Protein AF-A0A2V9YZ78-F1 (afdb_monomer)

Nearest PDB structures (foldseek):
  4m0h-assembly2_B  TM=8.246E-01  e=6.377E-05  Parabacteroides distasonis ATCC 8503
  4m0n-assembly1_A  TM=8.222E-01  e=1.238E-04  Parabacteroides distasonis ATCC 8503
  8t85-assembly1_A  TM=5.461E-01  e=6.673E+00  Escherichia coli
  1w7c-assembly1_A  TM=2.243E-01  e=1.674E+00  Komagataella pastoris
  1n9e-assembly2_C  TM=2.478E-01  e=4.056E+00  Komagataella pastoris

Secondary structure (DSSP, 8-state):
-B--SEEEEEEE----TT--EEEEETTEEEEE-SSEEEEEEE-TTSSEEEEEEEESEEEEESSSS-EEEETTEEEEEESGGG-EEEEEEPPPP-HHHHHHHHHHHHHHT-SGGGTS-TTSTTGGGHHHHEEEEEETTTEEEEEE---TT--TTSSEEEEEETTTEEEEEESSTT-HHHHHH------

Sequence (187 aa):
MELDQGTLNLRVRHLYDGEIYEIDTPNLAFTIMKSGEYRFDVDPDGDTTRVTVWQGEGEATGQERAVRVRKNEQAVFSGGDSLNHEIAQAPEYDGFDDWCRVRDQRQEHSQSVRYVSPDVIGAEDLDDYGTWRVLPAYGAVWVPAVAPGWAPYRFGHWVWVDPWGWTWVDDAPWGFAPCHYGRWVYY

Foldseek 3Di:
DEDAAAKDKDFFPDDDPPDWDWYDAQAWIKTFPFGAIWMWHAHPVSFKIKIATQAGKIWTAAPDDIDIDHHQKIWITGDGRPRDIDIDGGDDDDPVRVVVVVVVVLLVPAPQCVPDPSPQPLSSVLRVFWDWDQDPVPGTDTDGPDDPPDDQLPAFDWDQDPPVGTDTDHPDSSNRRCVPPHDDDDD

Mean predicted aligned error: 5.6 Å

Solvent-accessible surface area (backbone atoms only — not comparable to full-atom values): 10760 Å² total; per-residue (Å²): 84,83,45,71,58,45,79,46,83,45,75,38,86,74,69,58,94,91,61,78,52,47,42,35,40,64,23,35,39,35,38,52,73,46,42,28,34,38,35,41,39,25,40,92,85,34,57,36,35,36,43,33,22,71,33,39,35,31,37,36,37,51,80,46,84,68,46,77,47,42,56,46,24,24,37,42,28,30,73,32,38,60,57,44,67,50,79,47,73,40,77,81,82,51,75,67,52,51,54,51,49,56,54,51,49,48,55,77,64,32,68,39,53,80,81,42,64,83,83,47,64,52,39,45,39,44,60,83,46,35,46,80,44,77,41,98,93,70,41,78,43,80,45,74,72,68,64,91,89,69,61,87,98,67,59,60,49,78,43,79,42,89,94,78,39,83,40,79,44,47,70,50,92,43,36,54,27,55,72,75,76,50,83,89,83,88,133

pLDDT: mean 94.18, std 3.97, range [81.81, 98.81]

Radius of gyration: 21.35 Å; Cα contacts (8 Å, |Δi|>4): 356; chains: 1; bounding box: 46×33×57 Å

Structure (mmCIF, N/CA/C/O backbone):
data_AF-A0A2V9YZ78-F1
#
_entry.id   AF-A0A2V9YZ78-F1
#
loop_
_atom_site.group_PDB
_atom_site.id
_atom_site.type_symbol
_atom_site.label_atom_id
_atom_site.label_alt_id
_atom_site.label_comp_id
_atom_site.label_asym_id
_atom_site.label_entity_id
_atom_site.label_seq_id
_atom_site.pdbx_PDB_ins_code
_atom_site.Cartn_x
_atom_site.Cartn_y
_atom_site.Cartn_z
_atom_site.occupancy
_atom_site.B_iso_or_equiv
_atom_site.auth_seq_id
_atom_site.auth_comp_id
_atom_site.auth_asym_id
_atom_site.auth_atom_id
_atom_site.pdbx_PDB_model_num
ATOM 1 N N . MET A 1 1 ? -10.791 5.172 5.320 1.00 92.38 1 MET A N 1
ATOM 2 C CA . MET A 1 1 ? -10.637 3.953 4.480 1.00 92.38 1 MET A CA 1
ATOM 3 C C . MET A 1 1 ? -11.396 2.882 5.200 1.00 92.38 1 MET A C 1
ATOM 5 O O . MET A 1 1 ? -11.134 2.703 6.374 1.00 92.38 1 MET A O 1
ATOM 9 N N . GLU A 1 2 ? -12.289 2.179 4.527 1.00 96.50 2 GLU A N 1
ATOM 10 C CA . GLU A 1 2 ? -13.214 1.267 5.194 1.00 96.50 2 GLU A CA 1
ATOM 11 C C . GLU A 1 2 ? -12.701 -0.179 5.166 1.00 96.50 2 GLU A C 1
ATOM 13 O O . GLU A 1 2 ? -12.233 -0.661 4.130 1.00 96.50 2 GLU A O 1
ATOM 18 N N . LEU A 1 3 ? -12.752 -0.843 6.321 1.00 97.25 3 LEU A N 1
ATOM 19 C CA . LEU A 1 3 ? -12.461 -2.259 6.513 1.00 97.25 3 LEU A CA 1
ATOM 20 C C . LEU A 1 3 ? -13.624 -2.902 7.273 1.00 97.25 3 LEU A C 1
ATOM 22 O O . LEU A 1 3 ? -13.667 -2.878 8.501 1.00 97.25 3 LEU A O 1
ATOM 26 N N . ASP A 1 4 ? -14.536 -3.517 6.527 1.00 96.31 4 ASP A N 1
ATOM 27 C CA . ASP A 1 4 ? -15.714 -4.182 7.097 1.00 96.31 4 ASP A CA 1
ATOM 28 C C . ASP A 1 4 ? -15.391 -5.547 7.713 1.00 96.31 4 ASP A C 1
ATOM 30 O O . ASP A 1 4 ? -16.066 -5.991 8.636 1.00 96.31 4 ASP A O 1
ATOM 34 N N . GLN A 1 5 ? -14.376 -6.236 7.180 1.00 97.31 5 GLN A N 1
ATOM 35 C CA . GLN A 1 5 ? -13.998 -7.588 7.584 1.00 97.31 5 GLN A CA 1
ATOM 36 C C . GLN A 1 5 ? -12.557 -7.909 7.165 1.00 97.31 5 GLN A C 1
ATOM 38 O O . GLN A 1 5 ? -12.117 -7.545 6.073 1.00 97.31 5 GLN A O 1
ATOM 43 N N . GLY A 1 6 ? -11.856 -8.704 7.977 1.00 97.56 6 GLY A N 1
ATOM 44 C CA . GLY A 1 6 ? -10.575 -9.311 7.620 1.00 97.56 6 GLY A CA 1
ATOM 45 C C . GLY 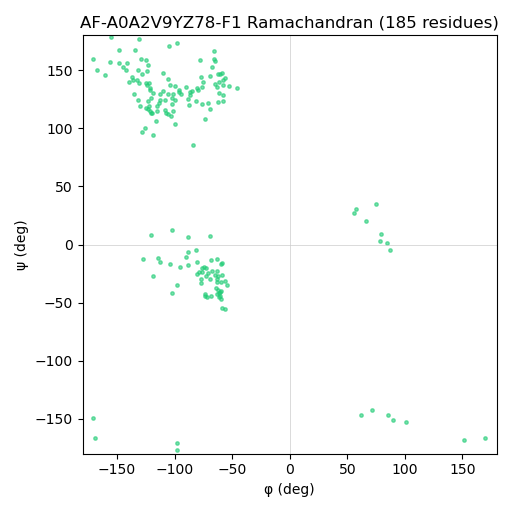A 1 6 ? -9.384 -8.573 8.216 1.00 97.56 6 GLY A C 1
ATOM 46 O O . GLY A 1 6 ? -9.492 -7.969 9.278 1.00 97.56 6 GLY A O 1
ATOM 47 N N . THR A 1 7 ? -8.235 -8.653 7.547 1.00 98.19 7 THR A N 1
ATOM 48 C CA . THR A 1 7 ? -6.967 -8.127 8.064 1.00 98.19 7 THR A CA 1
ATOM 49 C C . THR A 1 7 ? -6.377 -7.090 7.120 1.00 98.19 7 THR A C 1
ATOM 51 O O . THR A 1 7 ? -6.256 -7.318 5.916 1.00 98.19 7 THR A O 1
ATOM 54 N N . LEU A 1 8 ? -5.931 -5.980 7.696 1.00 97.88 8 LEU A N 1
ATOM 55 C CA . LEU A 1 8 ? -5.165 -4.930 7.042 1.00 97.88 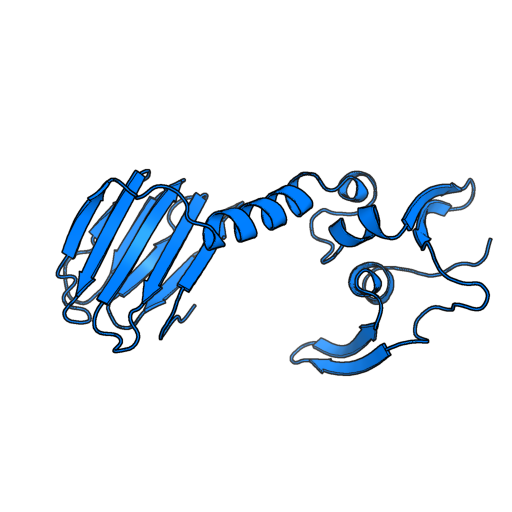8 LEU A CA 1
ATOM 56 C C . LEU A 1 8 ? -3.845 -4.738 7.787 1.00 97.88 8 LEU A C 1
ATOM 58 O O . LEU A 1 8 ? -3.846 -4.415 8.973 1.00 97.88 8 LEU A O 1
ATOM 62 N N . ASN A 1 9 ? -2.729 -4.860 7.072 1.00 97.75 9 ASN A N 1
ATOM 63 C CA . ASN A 1 9 ? -1.429 -4.374 7.526 1.00 97.75 9 ASN A CA 1
ATOM 64 C C . ASN A 1 9 ? -1.156 -3.026 6.837 1.00 97.75 9 ASN A C 1
ATOM 66 O O . ASN A 1 9 ? -1.241 -2.922 5.612 1.00 97.75 9 ASN A O 1
ATOM 70 N N . LEU A 1 10 ? -0.897 -1.987 7.630 1.00 96.38 10 LEU A N 1
ATOM 71 C CA . LEU A 1 10 ? -0.726 -0.616 7.169 1.00 96.38 10 LEU A CA 1
ATOM 72 C C . LEU A 1 10 ? 0.635 -0.068 7.607 1.00 96.38 10 LEU A C 1
ATOM 74 O O . LEU A 1 10 ? 0.896 0.157 8.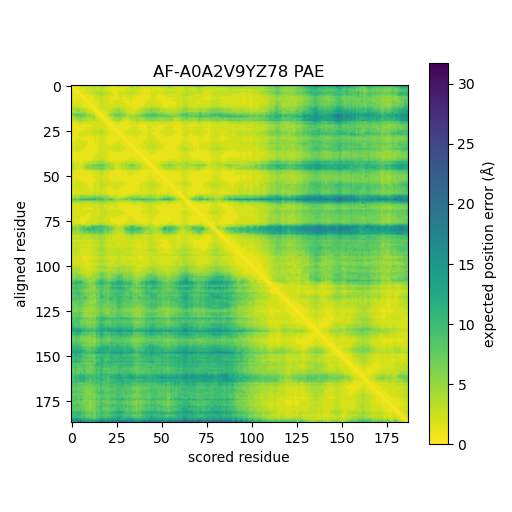792 1.00 96.38 10 LEU A O 1
ATOM 78 N N . ARG A 1 11 ? 1.466 0.246 6.613 1.00 95.00 11 ARG A N 1
ATOM 79 C CA . ARG A 1 11 ? 2.745 0.939 6.768 1.00 95.00 11 ARG A CA 1
ATOM 80 C C . ARG A 1 11 ? 2.598 2.398 6.337 1.00 95.00 11 ARG A C 1
ATOM 82 O O . ARG A 1 11 ? 2.487 2.696 5.151 1.00 95.00 11 ARG A O 1
ATOM 89 N N . VAL A 1 12 ? 2.661 3.326 7.289 1.00 94.12 12 VAL A N 1
ATOM 90 C CA . VAL A 1 12 ? 2.664 4.772 7.012 1.00 94.12 12 VAL A CA 1
ATOM 91 C C . VAL A 1 12 ? 4.100 5.277 7.086 1.00 94.12 12 VAL A C 1
ATOM 93 O O . VAL A 1 12 ? 4.645 5.431 8.176 1.00 94.12 12 VAL A O 1
ATOM 96 N N . ARG A 1 13 ? 4.733 5.523 5.932 1.00 89.62 13 ARG A N 1
ATOM 97 C CA . ARG A 1 13 ? 6.135 5.992 5.859 1.00 89.62 13 ARG A CA 1
ATOM 98 C C . ARG A 1 13 ? 6.280 7.457 6.262 1.00 89.62 13 ARG A C 1
ATOM 100 O O . ARG A 1 13 ? 7.174 7.812 7.029 1.00 89.62 13 ARG A O 1
ATOM 107 N N . HIS A 1 14 ? 5.374 8.288 5.763 1.00 88.75 14 HIS A N 1
ATOM 108 C CA . HIS A 1 14 ? 5.322 9.718 6.023 1.00 88.75 14 HIS A CA 1
ATOM 109 C C . HIS A 1 14 ? 3.880 10.121 6.305 1.00 88.75 14 HIS A C 1
ATOM 111 O O . HIS A 1 14 ? 2.957 9.590 5.696 1.00 88.75 14 HIS A O 1
ATOM 117 N N . LEU A 1 15 ? 3.721 11.034 7.255 1.00 91.19 15 LEU A N 1
ATOM 118 C CA . LEU A 1 15 ? 2.465 11.691 7.577 1.00 91.19 15 LEU A CA 1
ATOM 119 C C . LEU A 1 15 ? 2.762 13.187 7.507 1.00 91.19 15 LEU A C 1
ATOM 121 O O . LEU A 1 15 ? 3.440 13.707 8.397 1.00 91.19 15 LEU A O 1
ATOM 125 N N . TYR A 1 16 ? 2.390 13.836 6.406 1.00 89.69 16 TYR A N 1
ATOM 126 C CA . TYR A 1 16 ? 2.670 15.259 6.215 1.00 89.69 16 TYR A CA 1
ATOM 127 C C . TYR A 1 16 ? 1.684 16.128 7.005 1.00 89.69 16 TYR A C 1
ATOM 129 O O . TYR A 1 16 ? 0.592 15.696 7.372 1.00 89.69 16 TYR A O 1
ATOM 137 N N . ASP A 1 17 ? 2.066 17.378 7.274 1.00 87.06 17 ASP A N 1
ATOM 138 C CA . ASP A 1 17 ? 1.210 18.314 8.004 1.00 87.06 17 ASP A CA 1
ATOM 139 C C . ASP A 1 17 ? -0.131 18.510 7.279 1.00 87.06 17 ASP A C 1
ATOM 141 O O . ASP A 1 17 ? -0.178 18.921 6.119 1.00 87.06 17 ASP A O 1
ATOM 145 N N . GLY A 1 18 ? -1.229 18.242 7.990 1.00 87.69 18 GLY A N 1
ATOM 146 C CA . GLY A 1 18 ? -2.590 18.336 7.458 1.00 87.69 18 GLY A CA 1
ATOM 147 C C . GLY A 1 18 ? -3.097 17.072 6.758 1.00 87.69 18 GLY A C 1
ATOM 148 O O . GLY A 1 18 ? -4.274 17.035 6.405 1.00 87.69 18 GLY A O 1
ATOM 149 N N . GLU A 1 19 ? -2.267 16.037 6.589 1.00 89.31 19 GLU A N 1
ATOM 150 C CA . GLU A 1 19 ? -2.740 14.723 6.156 1.00 89.31 19 GLU A CA 1
ATOM 151 C C . GLU A 1 19 ? -3.417 13.983 7.306 1.00 89.31 19 GLU A C 1
ATOM 153 O O . GLU A 1 19 ? -2.920 13.939 8.432 1.00 89.31 19 GLU A O 1
ATOM 158 N N . ILE A 1 20 ? -4.556 13.373 6.998 1.00 90.00 20 ILE A N 1
ATOM 159 C CA . ILE A 1 20 ? -5.310 12.534 7.920 1.00 90.00 20 ILE A CA 1
ATOM 160 C C . ILE A 1 20 ? -5.493 11.192 7.226 1.00 90.00 20 ILE A C 1
ATOM 162 O O . ILE A 1 20 ? -6.131 11.116 6.176 1.00 90.00 20 ILE A O 1
ATOM 166 N N . TYR A 1 21 ? -4.931 10.142 7.818 1.00 94.94 21 TYR A N 1
ATOM 167 C CA . TYR A 1 21 ? -5.270 8.773 7.453 1.00 94.94 21 TYR A CA 1
ATOM 168 C C . TYR A 1 21 ? -6.206 8.225 8.515 1.00 94.94 21 TYR A C 1
ATOM 170 O O . TYR A 1 21 ? -5.858 8.179 9.696 1.00 94.94 21 TYR A O 1
ATOM 178 N N . GLU A 1 22 ? -7.386 7.822 8.073 1.00 97.12 22 GLU A N 1
ATOM 179 C CA . GLU A 1 22 ? -8.418 7.237 8.914 1.00 97.12 22 GLU A CA 1
ATOM 180 C C . GLU A 1 22 ? -8.783 5.849 8.399 1.00 97.12 22 GLU A C 1
ATOM 182 O O . GLU A 1 22 ? -8.847 5.621 7.182 1.00 97.12 22 GLU A O 1
ATOM 187 N N . ILE A 1 23 ? -8.972 4.921 9.332 1.00 98.12 23 ILE A N 1
ATOM 188 C CA . ILE A 1 23 ? -9.397 3.553 9.072 1.00 98.12 23 ILE A CA 1
ATOM 189 C C . ILE A 1 23 ? -10.714 3.344 9.801 1.00 98.12 23 ILE A C 1
ATOM 191 O O . ILE A 1 23 ? -10.756 3.341 11.030 1.00 98.12 23 ILE A O 1
ATOM 195 N N . ASP A 1 24 ? -11.766 3.168 9.024 1.00 97.56 24 ASP A N 1
ATOM 196 C CA . ASP A 1 24 ? -13.132 2.983 9.472 1.00 97.56 24 ASP A CA 1
ATOM 197 C C . ASP A 1 24 ? -13.410 1.490 9.552 1.00 97.56 24 ASP A C 1
ATOM 199 O O . ASP A 1 24 ? -13.128 0.738 8.617 1.00 97.56 24 ASP A O 1
ATOM 203 N N . THR A 1 25 ? -13.928 1.057 10.691 1.00 97.62 25 THR A N 1
ATOM 204 C CA . THR A 1 25 ? -14.344 -0.323 10.939 1.00 97.62 25 THR A CA 1
ATOM 205 C C . THR A 1 25 ? -15.717 -0.304 11.606 1.00 97.62 25 THR A C 1
ATOM 207 O O . THR A 1 25 ? -16.110 0.739 12.135 1.00 97.62 25 THR A O 1
ATOM 210 N N . PRO A 1 26 ? -16.420 -1.443 11.704 1.00 96.38 26 PRO A N 1
ATOM 211 C CA . PRO A 1 26 ? -17.727 -1.493 12.363 1.00 96.38 26 PRO A CA 1
ATOM 212 C C . PRO A 1 26 ? -17.751 -1.061 13.844 1.00 96.38 26 PRO A C 1
ATOM 214 O O . PRO A 1 26 ? -18.828 -0.827 14.384 1.00 96.38 26 PRO A O 1
ATOM 217 N N . ASN A 1 27 ? -16.593 -0.984 14.519 1.00 96.75 27 ASN A N 1
ATOM 218 C CA . ASN A 1 27 ? -16.511 -0.679 15.955 1.00 96.75 27 ASN A CA 1
ATOM 219 C C . ASN A 1 27 ? -15.863 0.677 16.284 1.00 96.75 27 ASN A C 1
ATOM 221 O O . ASN A 1 27 ? -15.918 1.115 17.434 1.00 96.75 27 ASN A O 1
ATOM 225 N N . LEU A 1 28 ? -15.175 1.306 15.325 1.00 97.50 28 LEU A N 1
ATOM 226 C CA . LEU A 1 28 ? -14.441 2.560 15.525 1.00 97.50 28 LEU A CA 1
ATOM 227 C C . LEU A 1 28 ? -13.952 3.149 14.202 1.00 97.50 28 LEU A C 1
ATOM 229 O O . LEU A 1 28 ? -13.702 2.411 13.245 1.00 97.50 28 LEU A O 1
ATOM 233 N N . ALA A 1 29 ? -13.665 4.449 14.230 1.00 97.62 29 ALA A N 1
ATOM 234 C CA . ALA A 1 29 ? -12.778 5.115 13.280 1.00 97.62 29 ALA A CA 1
ATOM 235 C C . ALA A 1 29 ? -11.408 5.360 13.933 1.00 97.62 29 ALA A C 1
ATOM 237 O O . ALA A 1 29 ? -11.322 5.930 15.024 1.00 97.62 29 ALA A O 1
ATOM 238 N N . PHE A 1 30 ? -10.323 4.915 13.297 1.00 98.31 30 PHE A N 1
ATOM 239 C CA . PHE A 1 30 ? -8.960 5.061 13.809 1.00 98.31 30 PHE A CA 1
ATOM 240 C C . PHE A 1 30 ? -8.181 6.100 13.016 1.00 98.31 30 PHE A C 1
ATOM 242 O O . PHE A 1 30 ? -7.824 5.867 11.862 1.00 98.31 30 PHE A O 1
ATOM 249 N N . THR A 1 31 ? -7.846 7.218 13.652 1.00 97.94 31 THR A N 1
ATOM 250 C CA . THR A 1 31 ? -6.991 8.246 13.060 1.00 97.94 31 THR A CA 1
ATOM 251 C C . THR A 1 31 ? -5.516 7.955 13.349 1.00 97.94 31 THR A C 1
ATOM 253 O O . THR A 1 31 ? -5.094 7.830 14.504 1.00 97.94 31 THR A O 1
ATOM 256 N N . ILE A 1 32 ? -4.701 7.890 12.297 1.00 98.06 32 ILE A N 1
ATOM 257 C CA . ILE A 1 32 ? -3.245 7.756 12.394 1.00 98.06 32 ILE A CA 1
ATOM 258 C C . ILE A 1 32 ? -2.624 9.100 12.785 1.00 98.06 32 ILE A C 1
ATOM 260 O O . ILE A 1 32 ? -2.738 10.082 12.057 1.00 98.06 32 ILE A O 1
ATOM 264 N N . MET A 1 33 ? -1.913 9.135 13.916 1.00 96.81 33 MET A N 1
ATOM 265 C CA . MET A 1 33 ? -1.327 10.370 14.461 1.00 96.81 33 MET A CA 1
ATOM 266 C C . MET A 1 33 ? 0.185 10.483 14.235 1.00 96.81 33 MET A C 1
ATOM 268 O O . MET A 1 33 ? 0.760 11.559 14.402 1.00 96.81 33 MET A O 1
ATOM 272 N N . LYS A 1 34 ? 0.859 9.376 13.904 1.00 96.75 34 LYS A N 1
ATOM 273 C CA . LYS A 1 34 ? 2.298 9.325 13.600 1.00 96.75 34 LYS A CA 1
ATOM 274 C C . LYS A 1 34 ? 2.553 8.354 12.453 1.00 96.75 34 LYS A C 1
ATOM 276 O O . LYS A 1 34 ? 1.781 7.432 12.251 1.00 96.75 34 LYS A O 1
ATOM 281 N N . SER A 1 35 ? 3.654 8.520 11.726 1.00 96.69 35 SER A N 1
ATOM 282 C CA . SER A 1 35 ? 4.132 7.455 10.839 1.00 96.69 35 SER A CA 1
ATOM 283 C C . SER A 1 35 ? 4.484 6.204 11.654 1.00 96.69 35 SER A C 1
ATOM 285 O O . SER A 1 35 ? 4.908 6.297 12.814 1.00 96.69 35 SER A O 1
ATOM 287 N N . GLY A 1 36 ? 4.280 5.024 11.070 1.00 96.44 36 GLY A N 1
ATOM 288 C CA . GLY A 1 36 ? 4.367 3.779 11.819 1.00 96.44 36 GLY A CA 1
ATOM 289 C C . GLY A 1 36 ? 3.861 2.544 11.086 1.00 96.44 36 GLY A C 1
ATOM 290 O O . GLY A 1 36 ? 3.661 2.549 9.871 1.00 96.44 36 GLY A O 1
ATOM 291 N N . GLU A 1 37 ? 3.679 1.482 11.863 1.00 97.38 37 GLU A N 1
ATOM 292 C CA . GLU A 1 37 ? 3.249 0.163 11.410 1.00 97.38 37 GLU A CA 1
ATOM 293 C C . GLU A 1 37 ? 2.085 -0.288 12.284 1.00 97.38 37 GLU A C 1
ATOM 295 O O . GLU A 1 37 ? 2.207 -0.393 13.513 1.00 97.38 37 GLU A O 1
ATOM 300 N N . TYR A 1 38 ? 0.958 -0.498 11.618 1.00 98.38 38 TYR A N 1
ATOM 301 C CA . TYR A 1 38 ? -0.349 -0.704 12.209 1.00 98.38 38 TYR A CA 1
ATOM 302 C C . TYR A 1 38 ? -0.966 -1.965 11.619 1.00 98.38 38 TYR A C 1
ATOM 304 O O . TYR A 1 38 ? -0.790 -2.248 10.433 1.00 98.38 38 TYR A O 1
ATOM 312 N N . ARG A 1 39 ? -1.742 -2.687 12.419 1.00 98.50 39 ARG A N 1
ATOM 313 C CA . ARG A 1 39 ? -2.588 -3.771 11.931 1.00 98.50 39 ARG A CA 1
ATOM 314 C C . ARG A 1 39 ? -3.994 -3.640 12.472 1.00 98.50 39 ARG A C 1
ATOM 316 O O . ARG A 1 39 ? -4.181 -3.338 13.649 1.00 98.50 39 ARG A O 1
ATOM 323 N N . PHE A 1 40 ? -4.949 -3.897 11.595 1.00 98.56 40 PHE A N 1
ATOM 324 C CA . PHE A 1 40 ? -6.366 -3.927 11.898 1.00 98.56 40 PHE A CA 1
ATOM 325 C C . PHE A 1 40 ? -6.884 -5.319 11.565 1.00 98.56 40 PHE A C 1
ATOM 327 O O . PHE A 1 40 ? -6.678 -5.793 10.448 1.00 98.56 40 PHE A O 1
ATOM 334 N N . ASP A 1 41 ? -7.535 -5.966 12.522 1.00 98.50 41 ASP A N 1
ATOM 335 C CA . ASP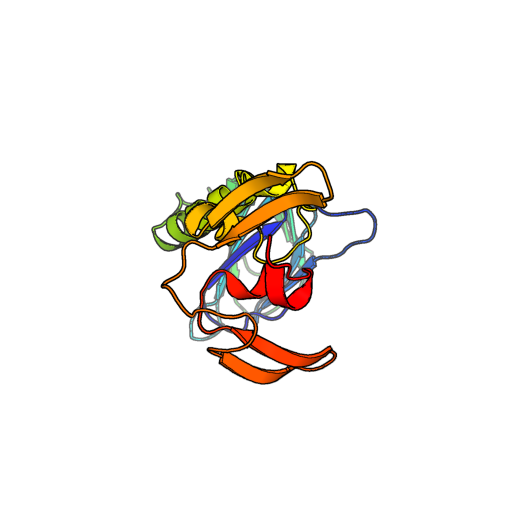 A 1 41 ? -8.249 -7.221 12.304 1.00 98.50 41 ASP A CA 1
ATOM 336 C C . ASP A 1 41 ? -9.711 -7.015 12.701 1.00 98.50 41 ASP A C 1
ATOM 338 O O . ASP A 1 41 ? -9.996 -6.700 13.857 1.00 98.50 41 ASP A O 1
ATOM 342 N N . VAL A 1 42 ? -10.623 -7.194 11.751 1.00 98.38 42 VAL A N 1
ATOM 343 C CA . VAL A 1 42 ? -12.071 -7.179 11.977 1.00 98.38 42 VAL A CA 1
ATOM 344 C C . VAL A 1 42 ? -12.581 -8.604 11.835 1.00 98.38 42 VAL A C 1
ATOM 346 O O . VAL A 1 42 ? -12.305 -9.277 10.833 1.00 98.38 42 VAL A O 1
ATOM 349 N N . ASP A 1 43 ? -13.261 -9.097 12.866 1.00 96.69 43 ASP A N 1
ATOM 350 C CA . ASP A 1 43 ? -13.785 -10.458 12.863 1.00 96.69 43 ASP A CA 1
ATOM 351 C C . ASP A 1 43 ? -14.878 -10.655 11.790 1.00 96.69 43 ASP A C 1
ATOM 353 O O . ASP A 1 43 ? -15.445 -9.692 11.277 1.00 96.69 43 ASP A O 1
ATOM 357 N N . PRO A 1 44 ? -15.164 -11.906 11.376 1.00 96.00 44 PRO A N 1
ATOM 358 C CA . PRO A 1 44 ? -16.132 -12.167 10.311 1.00 96.00 44 PRO A CA 1
ATOM 359 C C . PRO A 1 44 ? -17.549 -11.657 10.562 1.00 96.00 44 PRO A C 1
ATOM 361 O O . PRO A 1 44 ? -18.274 -11.420 9.599 1.00 96.00 44 PRO A O 1
ATOM 364 N N . ASP A 1 45 ? -17.926 -11.527 11.831 1.00 94.19 45 ASP A N 1
ATOM 365 C CA . ASP A 1 45 ? -19.248 -11.067 12.244 1.00 94.19 45 ASP A CA 1
ATOM 366 C C . ASP A 1 45 ? -19.299 -9.532 12.423 1.00 94.19 45 ASP A C 1
ATOM 368 O O . ASP A 1 45 ? -20.386 -8.968 12.517 1.00 94.19 45 ASP A O 1
ATOM 372 N N . GLY A 1 46 ? -18.146 -8.844 12.405 1.00 92.69 46 GLY A N 1
ATOM 373 C CA . GLY A 1 46 ? -18.014 -7.392 12.571 1.00 92.69 46 GLY A CA 1
ATOM 374 C C . GLY A 1 46 ? -18.114 -6.904 14.022 1.00 92.69 46 GLY A C 1
ATOM 375 O O . GLY A 1 46 ? -18.050 -5.702 14.278 1.00 92.69 46 GLY A O 1
ATOM 376 N N . ASP A 1 47 ? -18.247 -7.811 14.985 1.00 94.88 47 ASP A N 1
ATOM 377 C CA . ASP A 1 47 ? -18.463 -7.514 16.402 1.00 94.88 47 ASP A CA 1
ATOM 378 C C . ASP A 1 47 ? -17.194 -7.036 17.122 1.00 94.88 47 ASP A C 1
ATOM 380 O O . ASP A 1 47 ? -17.280 -6.426 18.196 1.00 94.88 47 ASP A O 1
ATOM 384 N N . THR A 1 48 ? -16.017 -7.322 16.554 1.00 97.50 48 THR A N 1
ATOM 385 C CA . THR A 1 48 ? -14.724 -6.994 17.160 1.00 97.50 48 THR A CA 1
ATOM 386 C C . THR A 1 48 ? -13.755 -6.390 16.151 1.00 97.50 48 THR A C 1
ATOM 388 O O . THR A 1 48 ? -13.447 -7.002 15.128 1.00 97.50 48 THR A O 1
ATOM 391 N N . THR A 1 49 ? -13.154 -5.253 16.513 1.00 98.50 49 THR A N 1
ATOM 392 C CA . THR A 1 49 ? -11.993 -4.678 15.815 1.00 98.50 49 THR A CA 1
ATOM 393 C C . THR A 1 49 ? -10.770 -4.734 16.725 1.00 98.50 49 THR A C 1
ATOM 395 O O . THR A 1 49 ? -10.773 -4.177 17.822 1.00 98.50 49 THR A O 1
ATOM 398 N N . ARG A 1 50 ? -9.681 -5.358 16.273 1.00 98.62 50 ARG A N 1
ATOM 399 C CA . ARG A 1 50 ? -8.370 -5.293 16.935 1.00 98.62 50 ARG A CA 1
ATOM 400 C C . ARG A 1 50 ? -7.477 -4.306 16.212 1.00 98.62 50 ARG A C 1
ATOM 402 O O . ARG A 1 50 ? -7.292 -4.425 15.007 1.00 98.62 50 ARG A O 1
ATOM 409 N N . VAL A 1 51 ? -6.882 -3.383 16.958 1.00 98.69 51 VAL A N 1
ATOM 410 C CA . VAL A 1 51 ? -5.885 -2.435 16.455 1.00 98.69 51 VAL A CA 1
ATOM 411 C C . VAL A 1 51 ? -4.557 -2.711 17.143 1.00 98.69 51 VAL A C 1
ATOM 413 O O . VAL A 1 51 ? -4.433 -2.532 18.352 1.00 98.69 51 VAL A O 1
ATOM 416 N N . THR A 1 52 ? -3.556 -3.134 16.380 1.00 98.81 52 THR A N 1
ATOM 417 C CA . THR A 1 52 ? -2.184 -3.348 16.854 1.00 98.81 52 THR A CA 1
ATOM 418 C C . THR A 1 52 ? -1.290 -2.229 16.342 1.00 98.81 52 THR A C 1
ATOM 420 O O . THR A 1 52 ? -1.272 -1.955 15.146 1.00 98.81 52 THR A O 1
ATOM 423 N N . VAL A 1 53 ? -0.524 -1.596 17.231 1.00 98.75 53 VAL A N 1
ATOM 424 C CA . VAL A 1 53 ? 0.409 -0.516 16.882 1.00 98.75 53 VAL A CA 1
ATOM 425 C C . VAL A 1 53 ? 1.825 -0.949 17.249 1.00 98.75 53 VAL A C 1
ATOM 427 O O . VAL A 1 53 ? 2.274 -0.765 18.381 1.00 98.75 53 VAL A O 1
ATOM 430 N N . TRP A 1 54 ? 2.575 -1.510 16.300 1.00 98.38 54 TRP A N 1
ATOM 431 C CA . TRP A 1 54 ? 3.980 -1.870 16.546 1.00 98.38 54 TRP A CA 1
ATOM 432 C C . TRP A 1 54 ? 4.904 -0.654 16.509 1.00 98.38 54 TRP A C 1
ATOM 434 O O . TRP A 1 54 ? 5.896 -0.590 17.241 1.00 98.38 54 TRP A O 1
ATOM 444 N N . GLN A 1 55 ? 4.582 0.333 15.672 1.00 97.88 55 GLN A N 1
ATOM 445 C CA . GLN A 1 55 ? 5.272 1.619 15.600 1.00 97.88 55 GLN A CA 1
ATOM 446 C C . GLN A 1 55 ? 4.270 2.738 15.345 1.00 97.88 55 GLN A C 1
ATOM 448 O O . GLN A 1 55 ? 3.267 2.532 14.677 1.00 97.88 55 GLN A O 1
ATOM 453 N N . GLY A 1 56 ? 4.577 3.932 15.844 1.00 97.75 56 GLY A N 1
ATOM 454 C CA . GLY A 1 56 ? 3.693 5.083 15.721 1.00 97.75 56 GLY A CA 1
ATOM 455 C C . GLY A 1 56 ? 2.707 5.184 16.880 1.00 97.75 56 GLY A C 1
ATOM 456 O O . GLY A 1 56 ? 3.019 4.851 18.027 1.00 97.75 56 GLY A O 1
ATOM 457 N N . GLU A 1 57 ? 1.558 5.767 16.579 1.00 98.31 57 GLU A N 1
ATOM 458 C CA . GLU A 1 57 ? 0.487 6.091 17.513 1.00 98.31 57 GLU A CA 1
ATOM 459 C C . GLU A 1 57 ? -0.779 6.474 16.741 1.00 98.31 57 GLU A C 1
ATOM 461 O O . GLU A 1 57 ? -0.684 7.032 15.643 1.00 98.31 57 GLU A O 1
ATOM 466 N N . GLY A 1 58 ? -1.948 6.214 17.316 1.00 98.06 58 GLY A N 1
ATOM 467 C CA . GLY A 1 58 ? -3.217 6.682 16.771 1.00 98.06 58 GLY A CA 1
ATOM 468 C C . GLY A 1 58 ? -4.306 6.794 17.829 1.00 98.06 58 GLY A C 1
ATOM 469 O O . GLY A 1 58 ? -4.081 6.517 19.014 1.00 98.06 58 GLY A O 1
ATOM 470 N N . GLU A 1 59 ? -5.473 7.243 17.397 1.00 98.12 59 GLU A N 1
ATOM 471 C CA . GLU A 1 59 ? -6.624 7.489 18.255 1.00 98.12 59 GLU A CA 1
ATOM 472 C C . GLU A 1 59 ? -7.877 6.860 17.640 1.00 98.12 59 GLU A C 1
ATOM 474 O O . GLU A 1 59 ? -8.216 7.129 16.491 1.00 98.12 59 GLU A O 1
ATOM 479 N N . ALA A 1 60 ? -8.538 5.995 18.407 1.00 97.88 60 ALA A N 1
ATOM 480 C CA . ALA A 1 60 ? -9.831 5.421 18.072 1.00 97.88 60 ALA A CA 1
ATOM 481 C C . ALA A 1 60 ? -10.945 6.362 18.539 1.00 97.88 60 ALA A C 1
ATOM 483 O O . ALA A 1 60 ? -10.953 6.802 19.694 1.00 97.88 60 ALA A O 1
ATOM 484 N N . THR A 1 61 ? -11.893 6.640 17.655 1.00 97.06 61 THR A N 1
ATOM 485 C CA . THR A 1 61 ? -13.072 7.463 17.917 1.00 97.06 61 THR A CA 1
ATOM 486 C C . THR A 1 61 ? -14.356 6.685 17.624 1.00 97.06 61 THR A C 1
ATOM 488 O O . THR A 1 61 ? -14.361 5.715 16.867 1.00 97.06 61 THR A O 1
ATOM 491 N N . GLY A 1 62 ? -15.431 7.088 18.300 1.00 91.50 62 GLY A N 1
ATOM 492 C CA . GLY A 1 62 ? -16.745 6.450 18.323 1.00 91.50 62 GLY A CA 1
ATOM 493 C C . GLY A 1 62 ? -17.731 7.374 19.046 1.00 91.50 62 GLY A C 1
ATOM 494 O O . GLY A 1 62 ? -17.567 8.594 19.022 1.00 91.50 62 GLY A O 1
ATOM 495 N N . GLN A 1 63 ? -18.735 6.827 19.727 1.00 87.06 63 GLN A N 1
ATOM 496 C CA . GLN A 1 63 ? -19.730 7.616 20.472 1.00 87.06 63 GLN A CA 1
ATOM 497 C C . GLN A 1 63 ? -19.216 8.119 21.827 1.00 87.06 63 GLN A C 1
ATOM 499 O O . GLN A 1 63 ? -19.722 9.110 22.359 1.00 87.06 63 GLN A O 1
ATOM 504 N N . GLU A 1 64 ? -18.221 7.438 22.393 1.00 87.44 64 GLU A N 1
ATOM 505 C CA . GLU A 1 64 ? -17.618 7.789 23.675 1.00 87.44 64 GLU A CA 1
ATOM 506 C C . GLU A 1 64 ? -16.314 8.590 23.521 1.00 87.44 64 GLU A C 1
ATOM 50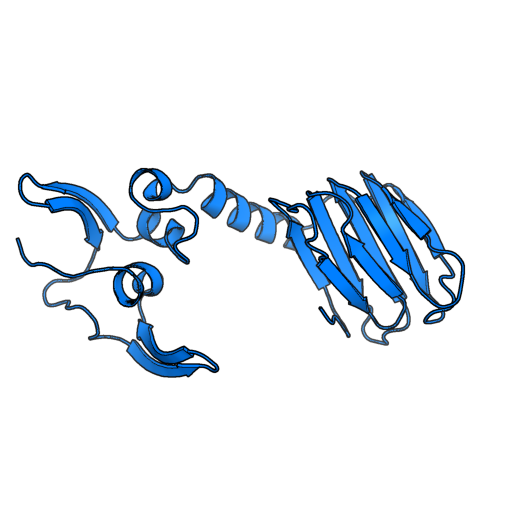8 O O . GLU A 1 64 ? -15.955 9.083 22.450 1.00 87.44 64 GLU A O 1
ATOM 513 N N . ARG A 1 65 ? -15.602 8.787 24.636 1.00 90.50 65 ARG A N 1
ATOM 514 C CA . ARG A 1 65 ? -14.317 9.480 24.635 1.00 90.50 65 ARG A CA 1
ATOM 515 C C . ARG A 1 65 ? -13.300 8.688 23.815 1.00 90.50 65 ARG A C 1
ATOM 517 O O . ARG A 1 65 ? -13.137 7.491 24.015 1.00 90.50 65 ARG A O 1
ATOM 524 N N . ALA A 1 66 ? -12.560 9.410 22.984 1.00 95.81 66 ALA A N 1
ATOM 525 C CA . ALA A 1 66 ? -11.510 8.843 22.161 1.00 95.81 66 ALA A CA 1
ATOM 526 C C . ALA A 1 66 ? -10.447 8.078 22.974 1.00 95.81 66 ALA A C 1
ATOM 528 O O . ALA A 1 66 ? -10.074 8.472 24.090 1.00 95.81 66 ALA A O 1
ATOM 529 N N . VAL A 1 67 ? -9.963 6.980 22.393 1.00 97.81 67 VAL A N 1
ATOM 530 C CA . VAL A 1 67 ? -9.017 6.042 23.006 1.00 97.81 67 VAL A CA 1
ATOM 531 C C . VAL A 1 67 ? -7.711 6.074 22.229 1.00 97.81 67 VAL A C 1
ATOM 533 O O . VAL A 1 67 ? -7.654 5.740 21.050 1.00 97.81 67 VAL A O 1
ATOM 536 N N . ARG A 1 68 ? -6.624 6.450 22.899 1.00 98.44 68 ARG A N 1
ATOM 537 C CA . ARG A 1 68 ? -5.291 6.489 22.292 1.00 98.44 68 ARG A CA 1
ATOM 538 C C . ARG A 1 68 ? -4.614 5.129 22.392 1.00 98.44 68 ARG A C 1
ATOM 540 O O . ARG A 1 68 ? -4.468 4.617 23.498 1.00 98.44 68 ARG A O 1
ATOM 547 N N . VAL A 1 69 ? -4.121 4.625 21.262 1.00 98.62 69 VAL A N 1
ATOM 548 C CA . VAL A 1 69 ? -3.343 3.381 21.169 1.00 98.62 69 VAL A CA 1
ATOM 549 C C . VAL A 1 69 ? -1.921 3.734 20.740 1.00 98.62 69 VAL A C 1
ATOM 551 O O . VAL A 1 69 ? -1.698 4.395 19.720 1.00 98.62 69 VAL A O 1
ATOM 554 N N . ARG A 1 70 ? -0.945 3.364 21.566 1.00 98.75 70 ARG A N 1
ATOM 555 C CA . ARG A 1 70 ? 0.462 3.745 21.415 1.00 98.75 70 ARG A CA 1
ATOM 556 C C . ARG A 1 70 ? 1.302 2.590 20.893 1.00 98.75 70 ARG A C 1
ATOM 558 O O . ARG A 1 70 ? 0.889 1.439 20.860 1.00 98.75 70 ARG A O 1
ATOM 565 N N . LYS A 1 71 ? 2.546 2.910 20.542 1.00 98.62 71 LYS A N 1
ATOM 566 C CA . LYS A 1 71 ? 3.579 1.927 20.217 1.00 98.62 71 LYS A CA 1
ATOM 567 C C . LYS A 1 71 ? 3.624 0.768 21.228 1.00 98.62 71 LYS A C 1
ATOM 569 O O . LYS A 1 71 ? 3.739 1.003 22.430 1.00 98.62 71 LYS A O 1
ATOM 574 N N . ASN A 1 72 ? 3.716 -0.449 20.696 1.00 98.62 72 ASN A N 1
ATOM 575 C CA . ASN A 1 72 ? 3.751 -1.731 21.397 1.00 98.6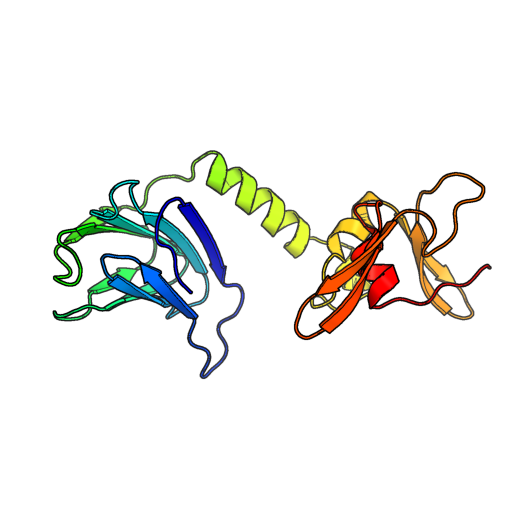2 72 ASN A CA 1
ATOM 576 C C . ASN A 1 72 ? 2.448 -2.084 22.136 1.00 98.62 72 ASN A C 1
ATOM 578 O O . ASN A 1 72 ? 2.478 -2.936 23.025 1.00 98.62 72 ASN A O 1
ATOM 582 N N . GLU A 1 73 ? 1.323 -1.467 21.775 1.00 98.81 73 GLU A N 1
ATOM 583 C CA . GLU A 1 73 ? 0.003 -1.789 22.318 1.00 98.81 73 GLU A CA 1
ATOM 584 C C . GLU A 1 73 ? -0.877 -2.461 21.254 1.00 98.81 73 GLU A C 1
ATOM 586 O O . GLU A 1 73 ? -0.779 -2.175 20.057 1.00 98.81 73 GLU A O 1
ATOM 591 N N . GLN A 1 74 ? -1.752 -3.353 21.711 1.00 98.81 74 GLN A N 1
ATOM 592 C CA . GLN A 1 74 ? -2.917 -3.818 20.972 1.00 98.81 74 GLN A CA 1
ATOM 593 C C . GLN A 1 74 ? -4.164 -3.444 21.768 1.00 98.81 74 GLN A C 1
ATOM 595 O O . GLN A 1 74 ? -4.244 -3.739 22.959 1.00 98.81 74 GLN A O 1
ATOM 600 N N . ALA A 1 75 ? -5.130 -2.827 21.100 1.00 98.56 75 ALA A N 1
ATOM 601 C CA . ALA A 1 75 ? -6.448 -2.554 21.643 1.00 98.56 75 ALA A CA 1
ATOM 602 C C . ALA A 1 75 ? -7.489 -3.431 20.939 1.00 98.56 75 ALA A C 1
ATOM 604 O O . ALA A 1 75 ? -7.503 -3.515 19.711 1.00 98.56 75 ALA A O 1
ATOM 605 N N . VAL A 1 76 ? -8.348 -4.089 21.711 1.00 98.31 76 VAL A N 1
ATOM 606 C CA . VAL A 1 76 ? -9.474 -4.883 21.207 1.00 98.31 76 VAL A CA 1
ATOM 607 C C . VAL A 1 76 ? -10.749 -4.129 21.533 1.00 98.31 76 VAL A C 1
ATOM 609 O O . VAL A 1 76 ? -11.039 -3.938 22.708 1.00 98.31 76 VAL A O 1
ATOM 612 N N . PHE A 1 77 ? -11.481 -3.699 20.511 1.00 98.00 77 PHE A N 1
ATOM 613 C CA . PHE A 1 77 ? -12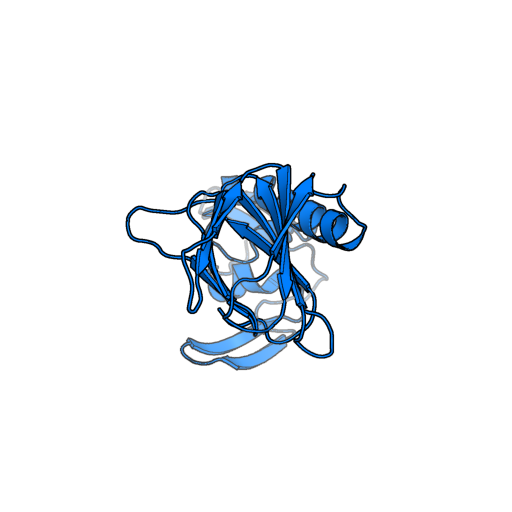.731 -2.953 20.627 1.00 98.00 77 PHE A CA 1
ATOM 614 C C . PHE A 1 77 ? -13.917 -3.847 20.285 1.00 98.00 77 PHE A C 1
ATOM 616 O O . PHE A 1 77 ? -13.822 -4.666 19.373 1.00 98.00 77 PHE A O 1
ATOM 623 N N . SER A 1 78 ? -15.021 -3.680 21.008 1.00 95.56 78 SER A N 1
ATOM 624 C CA . SER A 1 78 ? -16.247 -4.460 20.825 1.00 95.56 78 SER A CA 1
ATOM 625 C C . SER A 1 78 ? -17.493 -3.644 21.164 1.00 95.56 78 SER A C 1
ATOM 627 O O . SER A 1 78 ? -17.411 -2.591 21.801 1.00 95.56 78 SER A O 1
ATOM 629 N N . GLY A 1 79 ? -18.664 -4.157 20.784 1.00 88.62 79 GLY A N 1
ATOM 630 C CA . GLY A 1 79 ? -19.944 -3.518 21.092 1.00 88.62 79 GLY A CA 1
ATOM 631 C C . GLY A 1 79 ? -20.227 -2.290 20.224 1.00 88.62 79 GLY A C 1
ATOM 632 O O . GLY A 1 79 ? -20.812 -1.321 20.721 1.00 88.62 79 GLY A O 1
ATOM 633 N N . GLY A 1 80 ? -19.794 -2.319 18.960 1.00 86.69 80 GLY A N 1
ATOM 634 C CA . GLY A 1 80 ? -19.954 -1.226 18.002 1.00 86.69 80 GLY A CA 1
ATOM 635 C C . GLY A 1 80 ? -19.232 0.044 18.450 1.00 86.69 80 GLY A C 1
ATOM 636 O O . GLY A 1 80 ? -18.231 -0.008 19.162 1.00 86.69 80 GLY A O 1
ATOM 637 N N . ASP A 1 81 ? -19.802 1.202 18.120 1.00 85.50 81 ASP A N 1
ATOM 638 C CA . ASP A 1 81 ? -19.199 2.520 18.381 1.00 85.50 81 ASP A CA 1
ATOM 639 C C . ASP A 1 81 ? -19.126 2.926 19.868 1.00 85.50 81 ASP A C 1
ATOM 641 O O . ASP A 1 81 ? -18.796 4.071 20.186 1.00 85.50 81 ASP A O 1
ATOM 645 N N . SER A 1 82 ? -19.456 2.033 20.805 1.00 88.00 82 SER A N 1
ATOM 646 C CA . SER A 1 82 ? -19.366 2.305 22.248 1.00 88.00 82 SER A CA 1
ATOM 647 C C . SER A 1 82 ? -17.925 2.445 22.750 1.00 88.00 82 SER A C 1
ATOM 649 O O . SER A 1 82 ? -17.715 2.919 23.862 1.00 88.00 82 SER A O 1
ATOM 651 N N . LEU A 1 83 ? -16.933 2.052 21.939 1.00 91.00 83 LEU A N 1
ATOM 652 C CA . LEU A 1 83 ? -15.512 2.021 22.298 1.00 91.00 83 LEU A CA 1
ATOM 653 C C . LEU A 1 83 ? -15.210 1.182 23.552 1.00 91.00 83 LEU A C 1
ATOM 655 O O . LEU A 1 83 ? -14.209 1.429 24.229 1.00 91.00 83 LEU A O 1
ATOM 659 N N . ASN A 1 84 ? -16.025 0.170 23.866 1.00 94.56 84 ASN A N 1
ATOM 660 C CA . ASN A 1 84 ? -15.667 -0.798 24.901 1.00 94.56 84 ASN A CA 1
ATOM 661 C C . ASN A 1 84 ? -14.393 -1.527 24.479 1.00 94.56 84 ASN A C 1
ATOM 663 O O . ASN A 1 84 ? -14.357 -2.127 23.402 1.00 94.56 84 ASN A O 1
ATOM 667 N N . HIS A 1 85 ? -13.352 -1.464 25.313 1.00 97.06 85 HIS A N 1
ATOM 668 C CA . HIS A 1 85 ? -12.033 -1.926 24.907 1.00 97.06 85 HIS A CA 1
ATOM 669 C C . HIS A 1 85 ? -11.180 -2.514 26.027 1.00 97.06 85 HIS A C 1
ATOM 671 O O . HIS A 1 85 ? -11.298 -2.155 27.199 1.00 97.06 85 HIS A O 1
ATOM 677 N N . GLU A 1 86 ? -10.239 -3.358 25.616 1.00 97.94 86 GLU A N 1
ATOM 678 C CA . GLU A 1 86 ? -9.120 -3.825 26.429 1.00 97.94 86 GLU A CA 1
ATOM 679 C C . GLU A 1 86 ? -7.804 -3.502 25.715 1.00 97.94 86 GLU A C 1
ATOM 681 O O . GLU A 1 86 ? -7.698 -3.692 24.503 1.00 97.94 86 GLU A O 1
ATOM 686 N N . ILE A 1 87 ? -6.800 -3.017 26.456 1.00 98.50 87 ILE A N 1
ATOM 687 C CA . ILE A 1 87 ? -5.452 -2.760 25.926 1.00 98.50 87 ILE A CA 1
ATOM 688 C C . ILE A 1 87 ? -4.463 -3.734 26.556 1.00 98.50 87 ILE A C 1
ATOM 690 O O . ILE A 1 87 ? -4.373 -3.847 27.780 1.00 98.50 87 ILE A O 1
ATOM 694 N N . ALA A 1 88 ? -3.682 -4.390 25.706 1.00 98.56 88 ALA A N 1
ATOM 695 C CA . ALA A 1 88 ? -2.599 -5.284 26.079 1.00 98.56 88 ALA A CA 1
ATOM 696 C C . ALA A 1 88 ? -1.320 -4.953 25.297 1.00 98.56 88 ALA A C 1
ATOM 698 O O . ALA A 1 88 ? -1.291 -4.067 24.441 1.00 98.56 88 ALA A O 1
ATOM 699 N N . GLN A 1 89 ? -0.238 -5.670 25.598 1.00 98.56 89 GLN A N 1
ATOM 700 C CA . GLN A 1 89 ? 0.985 -5.595 24.806 1.00 98.56 89 GLN A CA 1
ATOM 701 C C . GLN A 1 89 ? 0.729 -6.122 23.386 1.00 98.56 89 GLN A C 1
ATOM 703 O O . GLN A 1 89 ? 0.067 -7.146 23.217 1.00 98.56 89 GLN A O 1
ATOM 708 N N . ALA A 1 90 ? 1.282 -5.440 22.381 1.00 98.38 90 ALA A N 1
ATOM 709 C CA . ALA A 1 90 ? 1.221 -5.886 20.995 1.00 98.38 90 ALA A CA 1
ATOM 710 C C . ALA A 1 90 ? 1.834 -7.294 20.844 1.00 98.38 90 ALA A C 1
ATOM 712 O O . ALA A 1 90 ? 2.898 -7.553 21.422 1.00 98.38 90 ALA A O 1
ATOM 713 N N . PRO A 1 91 ? 1.195 -8.192 20.073 1.00 97.69 91 PRO A N 1
ATOM 714 C CA . PRO A 1 91 ? 1.747 -9.510 19.791 1.00 97.69 91 PRO A CA 1
ATOM 715 C C . PRO A 1 91 ? 3.025 -9.413 18.947 1.00 97.69 91 PRO A C 1
ATOM 717 O O . PRO A 1 91 ? 3.341 -8.373 18.360 1.00 97.69 91 PRO A O 1
ATOM 720 N N . GLU A 1 92 ? 3.760 -10.523 18.871 1.00 96.62 92 GLU A N 1
ATOM 721 C CA . GLU A 1 92 ? 4.785 -10.688 17.839 1.00 96.62 92 GLU A CA 1
ATOM 722 C C . GLU A 1 92 ? 4.141 -10.721 16.446 1.00 96.62 92 GLU A C 1
ATOM 724 O O . GLU A 1 92 ? 2.953 -11.017 16.306 1.00 96.62 92 GLU A O 1
ATOM 729 N N . TYR A 1 93 ? 4.938 -10.405 15.427 1.00 96.81 93 TYR A N 1
ATOM 730 C CA . TYR A 1 93 ? 4.527 -10.505 14.029 1.00 96.81 93 TYR A CA 1
ATOM 731 C C . TYR A 1 93 ? 4.188 -11.952 13.666 1.00 96.81 93 TYR A C 1
ATOM 733 O O . TYR A 1 93 ? 4.891 -12.878 14.081 1.00 96.81 93 TYR A O 1
ATOM 741 N N . ASP A 1 94 ? 3.130 -12.140 12.880 1.00 96.56 94 ASP A N 1
ATOM 742 C CA . ASP A 1 94 ? 2.797 -13.437 12.299 1.00 96.56 94 ASP A CA 1
ATOM 743 C C . ASP A 1 94 ? 3.288 -13.568 10.844 1.00 96.56 94 ASP A C 1
ATOM 745 O O . ASP A 1 94 ? 3.946 -12.688 10.288 1.00 96.56 94 ASP A O 1
ATOM 749 N N . GLY A 1 95 ? 2.973 -14.698 10.203 1.00 97.44 95 GLY A N 1
ATOM 750 C CA . GLY A 1 95 ? 3.419 -14.970 8.835 1.00 97.44 95 GLY A CA 1
ATOM 751 C C . GLY A 1 95 ? 2.849 -14.017 7.777 1.00 97.44 95 GLY A C 1
ATOM 752 O O . GLY A 1 95 ? 3.481 -13.832 6.737 1.00 97.44 95 GLY A O 1
ATOM 753 N N . PHE A 1 96 ? 1.679 -13.416 8.014 1.00 96.88 96 PHE A N 1
ATOM 754 C CA . PHE A 1 96 ? 1.139 -12.393 7.119 1.00 96.88 96 PHE A CA 1
ATOM 755 C C . PHE A 1 96 ? 1.921 -11.088 7.276 1.00 96.88 96 PHE A C 1
ATOM 757 O O . PHE A 1 96 ? 2.313 -10.487 6.275 1.00 96.88 96 PHE A O 1
ATOM 764 N N . ASP A 1 97 ? 2.235 -10.708 8.513 1.00 96.81 97 ASP A N 1
ATOM 765 C CA . ASP A 1 97 ? 3.049 -9.524 8.785 1.00 96.81 97 ASP A CA 1
ATOM 766 C C . ASP A 1 97 ? 4.465 -9.661 8.214 1.00 96.81 97 ASP A C 1
ATOM 768 O O . ASP A 1 97 ? 4.979 -8.737 7.581 1.00 96.81 97 ASP A O 1
ATOM 772 N N . ASP A 1 98 ? 5.087 -10.832 8.363 1.00 95.38 98 ASP A N 1
ATOM 773 C CA . ASP A 1 98 ? 6.395 -11.118 7.771 1.00 95.38 98 ASP A CA 1
ATOM 774 C C . ASP A 1 98 ? 6.354 -11.024 6.240 1.00 95.38 98 ASP A C 1
ATOM 776 O O . ASP A 1 98 ? 7.255 -10.447 5.622 1.00 95.38 98 ASP A O 1
ATOM 780 N N . TRP A 1 99 ? 5.293 -11.540 5.612 1.00 94.44 99 TRP A N 1
ATOM 781 C CA . TRP A 1 99 ? 5.093 -11.423 4.168 1.00 94.44 99 TRP A CA 1
ATOM 782 C C . TRP A 1 99 ? 4.970 -9.956 3.720 1.00 94.44 99 TRP A C 1
ATOM 784 O O . TRP A 1 99 ? 5.638 -9.555 2.761 1.00 94.44 99 TRP A O 1
ATOM 794 N N . CYS A 1 100 ? 4.191 -9.136 4.438 1.00 94.69 100 CYS A N 1
ATOM 795 C CA . CYS A 1 100 ? 4.076 -7.695 4.188 1.00 94.69 100 CYS A CA 1
ATOM 796 C C . CYS A 1 100 ? 5.433 -6.992 4.327 1.00 94.69 100 CYS A C 1
ATOM 798 O O . CYS A 1 100 ? 5.856 -6.258 3.432 1.00 94.69 100 CYS A O 1
ATOM 800 N N . ARG A 1 101 ? 6.170 -7.280 5.404 1.00 90.94 101 ARG A N 1
ATOM 801 C CA . ARG A 1 101 ? 7.465 -6.653 5.691 1.00 90.94 101 ARG A CA 1
ATOM 802 C C . ARG A 1 101 ? 8.535 -6.973 4.656 1.00 90.94 101 ARG A C 1
ATOM 804 O O . ARG A 1 101 ? 9.325 -6.093 4.321 1.00 90.94 101 ARG A O 1
ATOM 811 N N . VAL A 1 102 ? 8.574 -8.197 4.128 1.00 89.94 102 VAL A N 1
ATOM 812 C CA . VAL A 1 102 ? 9.492 -8.553 3.030 1.00 89.94 102 VAL A CA 1
ATOM 813 C C . VAL A 1 102 ? 9.211 -7.696 1.793 1.00 89.94 102 VAL A C 1
ATOM 815 O O . VAL A 1 102 ? 10.143 -7.222 1.139 1.00 89.94 102 VAL A O 1
ATOM 818 N N . ARG A 1 103 ? 7.934 -7.454 1.485 1.00 87.56 103 ARG A N 1
ATOM 819 C CA . ARG A 1 103 ? 7.533 -6.610 0.355 1.00 87.56 103 ARG A CA 1
ATOM 820 C C . ARG A 1 103 ? 7.890 -5.139 0.587 1.00 87.56 103 ARG A C 1
ATOM 822 O O . ARG A 1 103 ? 8.462 -4.517 -0.307 1.00 87.56 103 ARG A O 1
ATOM 829 N N . ASP A 1 104 ? 7.637 -4.618 1.785 1.00 88.25 104 ASP A N 1
ATOM 830 C CA . ASP A 1 104 ? 8.015 -3.252 2.162 1.00 88.25 104 ASP A CA 1
ATOM 831 C C . ASP A 1 104 ? 9.528 -3.035 2.078 1.00 88.25 104 ASP A C 1
ATOM 833 O O . ASP A 1 104 ? 9.984 -2.046 1.504 1.00 88.25 104 ASP A O 1
ATOM 837 N N . GLN A 1 105 ? 10.318 -3.988 2.582 1.00 85.50 105 GLN A N 1
ATOM 838 C CA . GLN A 1 105 ? 11.779 -3.937 2.517 1.00 85.50 105 GLN A CA 1
ATOM 839 C C . GLN A 1 105 ? 12.299 -3.947 1.080 1.00 85.50 105 GLN A C 1
ATOM 841 O O . GLN A 1 105 ? 13.251 -3.229 0.778 1.00 85.50 105 GLN A O 1
ATOM 846 N N . ARG A 1 106 ? 11.685 -4.726 0.179 1.00 83.50 106 ARG A N 1
ATOM 847 C CA . ARG A 1 106 ? 12.050 -4.729 -1.249 1.00 83.50 106 ARG A CA 1
ATOM 848 C C . ARG A 1 106 ? 11.874 -3.344 -1.868 1.00 83.50 106 ARG A C 1
ATOM 850 O O . ARG A 1 106 ? 12.735 -2.907 -2.624 1.00 83.50 106 ARG A O 1
ATOM 857 N N . GLN A 1 107 ? 10.808 -2.637 -1.503 1.00 82.00 107 GLN A N 1
ATOM 858 C CA . GLN A 1 107 ? 10.580 -1.276 -1.975 1.00 82.00 107 GLN A CA 1
ATOM 859 C C . GLN A 1 107 ? 11.548 -0.266 -1.329 1.00 82.00 107 GLN A C 1
ATOM 861 O O . GLN A 1 107 ? 12.138 0.548 -2.034 1.00 82.00 107 GLN A O 1
ATOM 866 N N . GLU A 1 108 ? 11.766 -0.337 -0.009 1.00 81.81 108 GLU A N 1
ATOM 867 C CA . GLU A 1 108 ? 12.688 0.553 0.724 1.00 81.81 108 GLU A CA 1
ATOM 868 C C . GLU A 1 108 ? 14.155 0.393 0.274 1.00 81.81 108 GLU A C 1
ATOM 870 O O . GLU A 1 108 ? 14.922 1.359 0.277 1.00 81.81 108 GLU A O 1
ATOM 875 N N . HIS A 1 109 ? 14.553 -0.814 -0.134 1.00 84.56 109 HIS A N 1
ATOM 876 C CA . HIS A 1 109 ? 15.914 -1.134 -0.573 1.00 84.56 109 HIS A CA 1
ATOM 877 C C . HIS A 1 109 ? 16.086 -1.223 -2.094 1.00 84.56 109 HIS A C 1
ATOM 879 O O . HIS A 1 109 ? 17.138 -1.689 -2.556 1.00 84.56 109 HIS A O 1
ATOM 885 N N . SER A 1 110 ? 15.100 -0.762 -2.870 1.00 87.44 110 SER A N 1
ATOM 886 C CA . SER A 1 110 ? 15.184 -0.800 -4.327 1.00 87.44 110 SER A CA 1
ATOM 887 C C . SER A 1 110 ? 16.421 -0.041 -4.817 1.00 87.44 110 SER A C 1
ATOM 889 O O . SER A 1 110 ? 16.683 1.097 -4.433 1.00 87.44 110 SER A O 1
ATOM 891 N N . GLN A 1 111 ? 17.223 -0.679 -5.668 1.00 89.75 111 GLN A N 1
ATOM 892 C CA . GLN A 1 111 ? 18.385 -0.050 -6.298 1.00 89.75 111 GLN A CA 1
ATOM 893 C C . GLN A 1 111 ? 17.949 0.955 -7.367 1.00 89.75 111 GLN A C 1
ATOM 895 O O . GLN A 1 111 ? 18.654 1.938 -7.617 1.00 89.75 111 GLN A O 1
ATOM 900 N N . SER A 1 112 ? 16.776 0.735 -7.961 1.00 93.12 112 SER A N 1
ATOM 901 C CA . SER A 1 112 ? 16.194 1.581 -8.998 1.00 93.12 112 SER A CA 1
ATOM 902 C C . SER A 1 112 ? 15.881 3.001 -8.525 1.00 93.12 112 SER A C 1
ATOM 904 O O . SER A 1 112 ? 15.950 3.920 -9.341 1.00 93.12 112 SER A O 1
ATOM 906 N N . VAL A 1 113 ? 15.701 3.241 -7.218 1.00 89.06 113 VAL A N 1
ATOM 907 C CA . VAL A 1 113 ? 15.527 4.604 -6.660 1.00 89.06 113 VAL A CA 1
ATOM 908 C C . VAL A 1 113 ? 16.750 5.512 -6.859 1.00 89.06 113 VAL A C 1
ATOM 910 O O . VAL A 1 113 ? 16.676 6.723 -6.669 1.00 89.06 113 VAL A O 1
ATOM 913 N N . ARG A 1 114 ? 17.905 4.953 -7.252 1.00 91.12 114 ARG A N 1
ATOM 914 C CA . ARG A 1 114 ? 19.090 5.734 -7.654 1.00 91.12 114 ARG A CA 1
ATOM 915 C C . ARG A 1 114 ? 18.943 6.371 -9.034 1.00 91.12 114 ARG A C 1
ATOM 917 O O . ARG A 1 114 ? 19.708 7.275 -9.366 1.00 91.12 114 ARG A O 1
ATOM 924 N N . TYR A 1 115 ? 18.021 5.860 -9.844 1.00 93.19 115 TYR A N 1
ATOM 925 C CA . TYR A 1 115 ? 17.861 6.216 -11.251 1.00 93.19 115 TYR A CA 1
ATOM 926 C C . TYR A 1 115 ? 16.488 6.825 -11.548 1.00 93.19 115 TYR A C 1
ATOM 928 O O . TYR A 1 115 ? 16.378 7.634 -12.468 1.00 93.19 115 TYR A O 1
ATOM 936 N N . VAL A 1 116 ? 15.460 6.480 -10.768 1.00 92.44 116 VAL A N 1
ATOM 937 C CA . VAL A 1 116 ? 14.100 7.028 -10.875 1.00 92.44 116 VAL A CA 1
ATOM 938 C C . VAL A 1 116 ? 13.591 7.516 -9.521 1.00 92.44 116 VAL A C 1
ATOM 940 O O . VAL A 1 116 ? 14.107 7.113 -8.482 1.00 92.44 116 VAL A O 1
ATOM 943 N N . SER A 1 117 ? 12.585 8.400 -9.531 1.00 89.88 117 SER A N 1
ATOM 944 C CA . SER A 1 117 ? 11.947 8.871 -8.293 1.00 89.88 117 SER A CA 1
ATOM 945 C C . SER A 1 117 ? 11.385 7.687 -7.490 1.00 89.88 117 SER A C 1
ATOM 947 O O . SER A 1 117 ? 10.811 6.786 -8.106 1.00 89.88 117 SER A O 1
ATOM 949 N N . PRO A 1 118 ? 11.472 7.693 -6.145 1.00 82.12 118 PRO A N 1
ATOM 950 C CA . PRO A 1 118 ? 10.797 6.700 -5.303 1.00 82.12 118 PRO A CA 1
ATOM 951 C C . PRO A 1 118 ? 9.266 6.691 -5.468 1.00 82.12 118 PRO A C 1
ATOM 953 O O . PRO A 1 118 ? 8.630 5.709 -5.100 1.00 82.12 118 PRO A O 1
ATOM 956 N N . ASP A 1 119 ? 8.683 7.743 -6.052 1.00 84.94 119 ASP A N 1
ATOM 957 C CA . ASP A 1 119 ? 7.245 7.827 -6.346 1.00 84.94 119 ASP A CA 1
ATOM 958 C C . ASP A 1 119 ? 6.845 7.094 -7.642 1.00 84.94 119 ASP A C 1
ATOM 960 O O . ASP A 1 119 ? 5.665 7.030 -7.990 1.00 84.94 119 ASP A O 1
ATOM 964 N N . VAL A 1 120 ? 7.812 6.555 -8.396 1.00 90.25 120 VAL A N 1
ATOM 965 C CA . VAL A 1 120 ? 7.526 5.725 -9.572 1.00 90.25 120 VAL A CA 1
ATOM 966 C C . VAL A 1 120 ? 7.026 4.363 -9.103 1.00 90.25 120 VAL A C 1
ATOM 968 O O . VAL A 1 120 ? 7.792 3.529 -8.623 1.00 90.25 120 VAL A O 1
ATOM 971 N N . ILE A 1 121 ? 5.728 4.128 -9.283 1.00 89.12 121 ILE A N 1
ATOM 972 C CA . ILE A 1 121 ? 5.083 2.859 -8.940 1.00 89.12 121 ILE A CA 1
ATOM 973 C C . ILE A 1 121 ? 5.704 1.723 -9.767 1.00 89.12 121 ILE A C 1
ATOM 975 O O . ILE A 1 121 ? 5.811 1.830 -10.992 1.00 89.12 121 ILE A O 1
ATOM 979 N N . GLY A 1 122 ? 6.091 0.632 -9.098 1.00 90.44 122 GLY A N 1
ATOM 980 C CA . GLY A 1 122 ? 6.690 -0.553 -9.717 1.00 90.44 122 GLY A CA 1
ATOM 981 C C . GLY A 1 122 ? 8.180 -0.408 -10.043 1.00 90.44 122 GLY A C 1
ATOM 982 O O . GLY A 1 122 ? 8.739 -1.265 -10.727 1.00 90.44 122 GLY A O 1
ATOM 983 N N . ALA A 1 123 ? 8.845 0.663 -9.591 1.00 92.12 123 ALA A N 1
ATOM 984 C CA . ALA A 1 123 ? 10.286 0.833 -9.783 1.00 92.12 123 ALA A CA 1
ATOM 985 C C . ALA A 1 123 ? 11.097 -0.304 -9.141 1.00 92.12 123 ALA A C 1
ATOM 987 O O . ALA A 1 123 ? 12.128 -0.696 -9.679 1.00 92.12 123 ALA A O 1
ATOM 988 N N . GLU A 1 124 ? 10.623 -0.867 -8.032 1.00 91.62 124 GLU A N 1
ATOM 989 C CA . GLU A 1 124 ? 11.251 -1.994 -7.346 1.00 91.62 124 GLU A CA 1
ATOM 990 C C . GLU A 1 124 ? 11.292 -3.269 -8.197 1.00 91.62 124 GLU A C 1
ATOM 992 O O . GLU A 1 124 ? 12.230 -4.055 -8.083 1.00 91.62 124 GLU A O 1
ATOM 997 N N . ASP A 1 125 ? 10.327 -3.462 -9.102 1.00 93.00 125 ASP A N 1
ATOM 998 C CA . ASP A 1 125 ? 10.321 -4.623 -9.992 1.00 93.00 125 ASP A CA 1
ATOM 999 C C . ASP A 1 125 ? 11.431 -4.533 -11.046 1.00 93.00 125 ASP A C 1
ATOM 1001 O O . ASP A 1 125 ? 11.934 -5.550 -11.520 1.00 93.00 125 ASP A O 1
ATOM 1005 N N . LEU A 1 126 ? 11.904 -3.331 -11.376 1.00 94.94 126 LEU A N 1
ATOM 1006 C CA . LEU A 1 126 ? 13.000 -3.152 -12.329 1.00 94.94 126 LEU A CA 1
ATOM 1007 C C . LEU A 1 126 ? 14.306 -3.805 -11.860 1.00 94.94 126 LEU A C 1
ATOM 1009 O O . LEU A 1 126 ? 15.119 -4.200 -12.701 1.00 94.94 126 LEU A O 1
ATOM 1013 N N . ASP A 1 127 ? 14.497 -3.939 -10.547 1.00 93.88 127 ASP A N 1
ATOM 1014 C CA . ASP A 1 127 ? 15.705 -4.523 -9.963 1.00 93.88 127 ASP A CA 1
ATOM 1015 C C . ASP A 1 127 ? 15.822 -6.029 -10.234 1.00 93.88 127 ASP A C 1
ATOM 1017 O O . ASP A 1 127 ? 16.934 -6.539 -10.374 1.00 93.88 127 ASP A O 1
ATOM 1021 N N . ASP A 1 128 ? 14.691 -6.727 -10.369 1.00 93.94 128 ASP A N 1
ATOM 1022 C CA . ASP A 1 128 ? 14.656 -8.184 -10.545 1.00 93.94 128 ASP A CA 1
ATOM 1023 C C . ASP A 1 128 ? 14.568 -8.619 -12.015 1.00 93.94 128 ASP A C 1
ATOM 1025 O O . ASP A 1 128 ? 14.891 -9.760 -12.353 1.00 93.94 128 ASP A O 1
ATOM 1029 N N . TYR A 1 129 ? 14.143 -7.721 -12.909 1.00 96.00 129 TYR A N 1
ATOM 1030 C CA . TYR A 1 129 ? 13.815 -8.074 -14.296 1.00 96.00 129 TYR A CA 1
ATOM 1031 C C . TYR A 1 129 ? 14.635 -7.335 -15.357 1.00 96.00 129 TYR A C 1
ATOM 1033 O O . TYR A 1 129 ? 14.358 -7.444 -16.556 1.00 96.00 129 TYR A O 1
ATOM 1041 N N . GLY A 1 130 ? 15.664 -6.594 -14.955 1.00 95.56 130 GLY A N 1
ATOM 1042 C CA . GLY A 1 130 ? 16.529 -5.898 -15.895 1.00 95.56 130 GLY A CA 1
ATOM 1043 C C . GLY A 1 130 ? 17.786 -5.332 -15.260 1.00 95.56 130 GLY A C 1
ATOM 1044 O O . GLY A 1 130 ? 18.180 -5.690 -14.156 1.00 95.56 130 GLY A O 1
ATOM 1045 N N . THR A 1 131 ? 18.465 -4.465 -16.006 1.00 96.19 131 THR A N 1
ATOM 1046 C CA . THR A 1 131 ? 19.699 -3.818 -15.545 1.00 96.19 131 THR A CA 1
ATOM 1047 C C . THR A 1 131 ? 19.739 -2.360 -15.960 1.00 96.19 131 THR A C 1
ATOM 1049 O O . THR A 1 131 ? 19.392 -2.016 -17.090 1.00 96.19 131 THR A O 1
ATOM 1052 N N . TRP A 1 132 ? 20.224 -1.504 -15.064 1.00 96.12 132 TRP A N 1
ATOM 1053 C CA . TRP A 1 132 ? 20.530 -0.115 -15.383 1.00 96.12 132 TRP A CA 1
ATOM 1054 C C . TRP A 1 132 ? 21.884 -0.001 -16.083 1.00 96.12 132 TRP A C 1
ATOM 1056 O O . TRP A 1 132 ? 22.876 -0.602 -15.666 1.00 96.12 132 TRP A O 1
ATOM 1066 N N . ARG A 1 133 ? 21.940 0.792 -17.154 1.00 95.50 133 ARG A N 1
ATOM 1067 C CA . ARG A 1 133 ? 23.156 1.089 -17.921 1.00 95.50 133 ARG A CA 1
ATOM 1068 C C . ARG A 1 133 ? 23.276 2.582 -18.156 1.00 95.50 133 ARG A C 1
ATOM 1070 O O . ARG A 1 133 ? 22.271 3.264 -18.281 1.00 95.50 133 ARG A O 1
ATOM 1077 N N . VAL A 1 134 ? 24.501 3.085 -18.268 1.00 95.56 134 VAL A N 1
ATOM 1078 C CA . VAL A 1 134 ? 24.745 4.484 -18.637 1.00 95.56 134 VAL A CA 1
ATOM 1079 C C . VAL A 1 134 ? 25.142 4.546 -20.105 1.00 95.56 134 VAL A C 1
ATOM 1081 O O . VAL A 1 134 ? 26.188 4.023 -20.488 1.00 95.56 134 VAL A O 1
ATOM 1084 N N . LEU A 1 135 ? 24.309 5.180 -20.927 1.00 95.25 135 LEU A N 1
ATOM 1085 C CA . LEU A 1 135 ? 24.581 5.414 -22.342 1.00 95.25 135 LEU A CA 1
ATOM 1086 C C . LEU A 1 135 ? 24.978 6.877 -22.573 1.00 95.25 135 LEU A C 1
ATOM 1088 O O . LEU A 1 135 ? 24.302 7.765 -22.052 1.00 95.25 135 LEU A O 1
ATOM 1092 N N . PRO A 1 136 ? 25.998 7.168 -23.405 1.00 94.19 136 PRO A N 1
ATOM 1093 C CA . PRO A 1 136 ? 26.468 8.538 -23.626 1.00 94.19 136 PRO A CA 1
ATOM 1094 C C . PRO A 1 136 ? 25.385 9.531 -24.074 1.00 94.19 136 PRO A C 1
ATOM 1096 O O . PRO A 1 136 ? 25.430 10.692 -23.687 1.00 94.19 136 PRO A O 1
ATOM 1099 N N . ALA A 1 137 ? 24.411 9.080 -24.871 1.00 94.25 137 ALA A N 1
ATOM 1100 C CA . ALA A 1 137 ? 23.350 9.935 -25.407 1.00 94.25 137 ALA A CA 1
ATOM 1101 C C . ALA A 1 137 ? 22.116 10.067 -24.492 1.00 94.25 137 ALA A C 1
ATOM 1103 O O . ALA A 1 137 ? 21.328 10.989 -24.684 1.00 94.25 137 ALA A O 1
ATOM 1104 N N . TYR A 1 138 ? 21.936 9.161 -23.523 1.00 92.81 138 TYR A N 1
ATOM 1105 C CA . TYR A 1 138 ? 20.680 9.031 -22.765 1.00 92.81 138 TYR A CA 1
ATOM 1106 C C . TYR A 1 138 ? 20.854 9.070 -21.242 1.00 92.81 138 TYR A C 1
ATOM 1108 O O . TYR A 1 138 ? 19.870 9.208 -20.524 1.00 92.81 138 TYR A O 1
ATOM 1116 N N . GLY A 1 139 ? 22.082 8.961 -20.729 1.00 94.31 139 GLY A N 1
ATOM 1117 C CA . GLY A 1 139 ? 22.313 8.786 -19.299 1.00 94.31 139 GLY A CA 1
ATOM 1118 C C . GLY A 1 139 ? 21.899 7.389 -18.836 1.00 94.31 139 GLY A C 1
ATOM 1119 O O . GLY A 1 139 ? 22.146 6.408 -19.539 1.00 94.31 139 GLY A O 1
ATOM 1120 N N . ALA A 1 140 ? 21.318 7.292 -17.639 1.00 95.06 140 ALA A N 1
ATOM 1121 C CA . ALA A 1 140 ? 20.857 6.026 -17.080 1.00 95.06 140 ALA A CA 1
ATOM 1122 C C . ALA A 1 140 ? 19.610 5.514 -17.821 1.00 95.06 140 ALA A C 1
ATOM 1124 O O . ALA A 1 140 ? 18.580 6.180 -17.852 1.00 95.06 140 ALA A O 1
ATOM 1125 N N . VAL A 1 141 ? 19.702 4.315 -18.391 1.00 96.00 141 VAL A N 1
ATOM 1126 C CA . VAL A 1 141 ? 18.608 3.611 -19.065 1.00 96.00 141 VAL A CA 1
ATOM 1127 C C . VAL A 1 141 ? 18.431 2.234 -18.448 1.00 96.00 141 VAL A C 1
ATOM 1129 O O . VAL A 1 141 ? 19.412 1.545 -18.156 1.00 96.00 141 VAL A O 1
ATOM 1132 N N . TRP A 1 142 ? 17.184 1.824 -18.257 1.00 96.94 142 TRP A N 1
ATOM 1133 C CA . TRP A 1 142 ? 16.867 0.476 -17.811 1.00 96.94 142 TRP A CA 1
ATOM 1134 C C . TRP A 1 142 ? 16.677 -0.450 -19.013 1.00 96.94 142 TRP A C 1
ATOM 1136 O O . TRP A 1 142 ? 16.038 -0.082 -19.999 1.00 96.94 142 TRP A O 1
ATOM 1146 N N . VAL A 1 143 ? 17.257 -1.647 -18.937 1.00 96.12 143 VAL A N 1
ATOM 1147 C CA . VAL A 1 143 ? 17.259 -2.638 -20.016 1.00 96.12 143 VAL A CA 1
ATOM 1148 C C . VAL A 1 143 ? 16.606 -3.927 -19.515 1.00 96.12 143 VAL A C 1
ATOM 1150 O O . VAL A 1 143 ? 17.192 -4.570 -18.635 1.00 96.12 143 VAL A O 1
ATOM 1153 N N . PRO A 1 144 ? 15.445 -4.333 -20.063 1.00 96.12 144 PRO A N 1
ATOM 1154 C CA . PRO A 1 144 ? 14.751 -5.541 -19.631 1.00 96.12 144 PRO A CA 1
ATOM 1155 C C . PRO A 1 144 ? 15.510 -6.813 -20.023 1.00 96.12 144 PRO A C 1
ATOM 1157 O O . PRO A 1 144 ? 16.090 -6.908 -21.109 1.00 96.12 144 PRO A O 1
ATOM 1160 N N . ALA A 1 145 ? 15.446 -7.830 -19.168 1.00 95.75 145 ALA A N 1
ATOM 1161 C CA . ALA A 1 145 ? 15.890 -9.185 -19.475 1.00 95.75 145 ALA A CA 1
ATOM 1162 C C . ALA A 1 145 ? 14.767 -9.950 -20.201 1.00 95.75 145 ALA A C 1
ATOM 1164 O O . ALA A 1 145 ? 13.958 -10.639 -19.585 1.00 95.75 145 ALA A O 1
ATOM 1165 N N . VAL A 1 146 ? 14.699 -9.807 -21.528 1.00 94.75 146 VAL A N 1
ATOM 1166 C CA . VAL A 1 146 ? 13.617 -10.355 -22.371 1.00 94.75 146 VAL A CA 1
ATOM 1167 C C . VAL A 1 146 ? 14.129 -11.248 -23.496 1.00 94.75 146 VAL A C 1
ATOM 1169 O O . VAL A 1 146 ? 15.283 -11.165 -23.920 1.00 94.75 146 VAL A O 1
ATOM 1172 N N . ALA A 1 147 ? 13.245 -12.109 -24.003 1.00 92.50 147 ALA A N 1
ATOM 1173 C CA . ALA A 1 147 ? 13.538 -12.971 -25.139 1.00 92.50 147 ALA A CA 1
ATOM 1174 C C . ALA A 1 147 ? 13.727 -12.168 -26.447 1.00 92.50 147 ALA A C 1
ATOM 1176 O O . ALA A 1 147 ? 13.119 -11.105 -26.622 1.00 92.50 147 ALA A O 1
ATOM 1177 N N . PRO A 1 148 ? 14.513 -12.689 -27.410 1.00 91.94 148 PRO A N 1
ATOM 1178 C CA . PRO A 1 148 ? 14.621 -12.096 -28.738 1.00 91.94 148 PRO A CA 1
ATOM 1179 C C . PRO A 1 148 ? 13.252 -11.883 -29.397 1.00 91.94 148 PRO A C 1
ATOM 1181 O O . PRO A 1 148 ? 12.391 -12.761 -29.372 1.00 91.94 148 PRO A O 1
ATOM 1184 N N . GLY A 1 149 ? 13.060 -10.717 -30.018 1.00 89.50 149 GLY A N 1
ATOM 1185 C CA . GLY A 1 149 ? 11.801 -10.349 -30.675 1.00 89.50 149 GLY A CA 1
ATOM 1186 C C . GLY A 1 149 ? 10.740 -9.747 -29.748 1.00 89.50 149 GLY A C 1
ATOM 1187 O O . GLY A 1 149 ? 9.654 -9.402 -30.224 1.00 89.50 149 GLY A O 1
ATOM 1188 N N . TRP A 1 150 ? 11.037 -9.583 -28.455 1.00 93.31 150 TRP A N 1
ATOM 1189 C CA . TRP A 1 150 ? 10.214 -8.774 -27.560 1.00 93.31 150 TRP A CA 1
ATOM 1190 C C . TRP A 1 150 ? 10.151 -7.313 -28.032 1.00 93.31 150 TRP A C 1
ATOM 1192 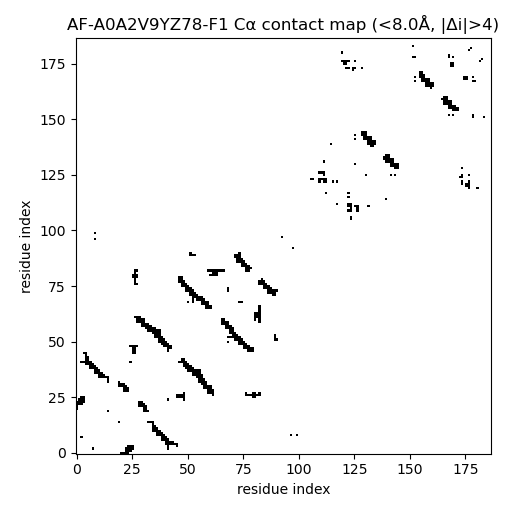O O . TRP A 1 150 ? 11.109 -6.785 -28.599 1.00 93.31 150 TRP A O 1
ATOM 1202 N N . ALA A 1 151 ? 9.007 -6.671 -27.803 1.00 93.56 151 ALA A N 1
ATOM 1203 C CA . ALA A 1 151 ? 8.806 -5.251 -28.051 1.00 93.56 151 ALA A CA 1
ATOM 1204 C C . ALA A 1 151 ? 7.867 -4.662 -26.983 1.00 93.56 151 ALA A C 1
ATOM 1206 O O . ALA A 1 151 ? 7.016 -5.398 -26.473 1.00 93.56 151 ALA A O 1
ATOM 1207 N N . PRO A 1 152 ? 7.973 -3.356 -26.681 1.00 93.12 152 PRO A N 1
ATOM 1208 C CA . PRO A 1 152 ? 7.063 -2.681 -25.761 1.00 93.12 152 PRO A CA 1
ATOM 1209 C C . PRO A 1 152 ? 5.605 -2.766 -26.218 1.00 93.12 152 PRO A C 1
ATOM 1211 O O . PRO A 1 152 ? 5.339 -2.741 -27.421 1.00 93.12 152 PRO A O 1
ATOM 1214 N N . TYR A 1 153 ? 4.671 -2.809 -25.264 1.00 92.81 153 TYR A N 1
ATOM 1215 C CA . TYR A 1 153 ? 3.221 -2.814 -25.519 1.00 92.81 153 TYR A CA 1
ATOM 1216 C C . TYR A 1 153 ? 2.740 -3.967 -26.416 1.00 92.81 153 TYR A C 1
ATOM 1218 O O . TYR A 1 153 ? 1.800 -3.819 -27.198 1.00 92.81 153 TYR A O 1
ATOM 1226 N N . ARG A 1 154 ? 3.426 -5.115 -26.352 1.00 93.25 154 ARG A N 1
ATOM 1227 C CA . ARG A 1 154 ? 3.133 -6.275 -27.204 1.00 93.25 154 ARG A CA 1
ATOM 1228 C C . ARG A 1 154 ? 2.364 -7.379 -26.489 1.00 93.25 154 ARG A C 1
ATOM 1230 O O . ARG A 1 154 ? 1.488 -7.981 -27.103 1.00 93.25 154 ARG A O 1
ATOM 1237 N N . PHE A 1 155 ? 2.730 -7.668 -25.244 1.00 94.06 155 PHE A N 1
ATOM 1238 C CA . PHE A 1 155 ? 2.138 -8.727 -24.430 1.00 94.06 155 PHE A CA 1
ATOM 1239 C C . PHE A 1 155 ? 1.452 -8.075 -23.234 1.00 94.06 155 PHE A C 1
ATOM 1241 O O . PHE A 1 155 ? 2.116 -7.505 -22.373 1.00 94.06 155 PHE A O 1
ATOM 1248 N N . GLY A 1 156 ? 0.127 -8.051 -23.269 1.00 94.75 156 GLY A N 1
ATOM 1249 C CA . GLY A 1 156 ? -0.695 -7.280 -22.353 1.00 94.75 156 GLY A CA 1
ATOM 1250 C C . GLY A 1 156 ? -2.009 -6.877 -23.004 1.00 94.75 156 GLY A C 1
ATOM 1251 O O . GLY A 1 156 ? -2.376 -7.362 -24.081 1.00 94.75 156 GLY A O 1
ATOM 1252 N N . HIS A 1 157 ? -2.731 -5.979 -22.350 1.00 96.56 157 HIS A N 1
ATOM 1253 C CA . HIS A 1 157 ? -4.040 -5.531 -22.803 1.00 96.56 157 HIS A CA 1
ATOM 1254 C C . HIS A 1 157 ? -4.390 -4.144 -22.253 1.00 96.56 157 HIS A C 1
ATOM 1256 O O . HIS A 1 157 ? -3.862 -3.697 -21.239 1.00 96.56 157 HIS A O 1
ATOM 1262 N N . TRP A 1 158 ? -5.300 -3.450 -22.937 1.00 96.19 158 TRP A N 1
ATOM 1263 C CA . TRP A 1 158 ? -5.861 -2.189 -22.454 1.00 96.19 158 TRP A CA 1
ATOM 1264 C C . TRP A 1 158 ? -7.039 -2.458 -21.525 1.00 96.19 158 TRP A C 1
ATOM 1266 O O . TRP A 1 158 ? -7.955 -3.203 -21.878 1.00 96.19 158 TRP A O 1
ATOM 1276 N N . VAL A 1 159 ? -7.044 -1.797 -20.374 1.00 96.50 159 VAL A N 1
ATOM 1277 C CA . VAL A 1 159 ? -8.165 -1.787 -19.430 1.00 96.50 159 VAL A CA 1
ATOM 1278 C C . VAL A 1 159 ? -8.591 -0.353 -19.152 1.00 96.50 159 VAL A C 1
ATOM 1280 O O . VAL A 1 159 ? -7.778 0.567 -19.210 1.00 96.50 159 VAL A O 1
ATOM 1283 N N . TRP A 1 160 ? -9.874 -0.150 -18.872 1.00 95.44 160 TRP A N 1
ATOM 1284 C CA . TRP A 1 160 ? -10.372 1.144 -18.417 1.00 95.44 160 TRP A CA 1
ATOM 1285 C C . TRP A 1 160 ? -10.256 1.224 -16.893 1.00 95.44 160 TRP A C 1
ATOM 1287 O O . TRP A 1 160 ? -10.867 0.413 -16.197 1.00 95.44 160 TRP A O 1
ATOM 1297 N N . VAL A 1 161 ? -9.494 2.192 -16.379 1.00 92.88 161 VAL A N 1
ATOM 1298 C CA . VAL A 1 161 ? -9.310 2.430 -14.939 1.00 92.88 161 VAL A CA 1
ATOM 1299 C C . VAL A 1 161 ? -9.771 3.844 -14.619 1.00 92.88 161 VAL A C 1
ATOM 1301 O O . VAL A 1 161 ? -9.161 4.807 -15.069 1.00 92.88 161 VAL A O 1
ATOM 1304 N N . ASP A 1 162 ? -10.845 3.996 -13.851 1.00 91.38 162 ASP A N 1
ATOM 1305 C CA . ASP A 1 162 ? -11.299 5.315 -13.401 1.00 91.38 162 ASP A CA 1
ATOM 1306 C C . ASP A 1 162 ? -10.394 5.854 -12.274 1.00 91.38 162 ASP A C 1
ATOM 1308 O O . ASP A 1 162 ? -9.997 5.061 -11.417 1.00 91.38 162 ASP A O 1
ATOM 1312 N N . PRO A 1 163 ? -10.047 7.159 -12.248 1.00 92.62 163 PRO A N 1
ATOM 1313 C CA . PRO A 1 163 ? -10.371 8.215 -13.223 1.00 92.62 163 PRO A CA 1
ATOM 1314 C C . PRO A 1 163 ? -9.363 8.362 -14.384 1.00 92.62 163 PRO A C 1
ATOM 1316 O O . PRO A 1 163 ? -9.446 9.307 -15.169 1.00 92.62 163 PRO A O 1
ATOM 1319 N N . TRP A 1 164 ? -8.382 7.467 -14.499 1.00 89.31 164 TRP A N 1
ATOM 1320 C CA . TRP A 1 164 ? -7.232 7.593 -15.408 1.00 89.31 164 TRP A CA 1
ATOM 1321 C C . TRP A 1 164 ? -7.499 7.212 -16.880 1.00 89.31 164 TRP A C 1
ATOM 1323 O O . TRP A 1 164 ? -6.718 7.588 -17.754 1.00 89.31 164 TRP A O 1
ATOM 1333 N N . GLY A 1 165 ? -8.607 6.532 -17.185 1.00 94.81 165 GLY A N 1
ATOM 1334 C CA . GLY A 1 165 ? -9.015 6.157 -18.542 1.00 94.81 165 GLY A CA 1
ATOM 1335 C C . GLY A 1 165 ? -8.387 4.850 -19.041 1.00 94.81 165 GLY A C 1
ATOM 1336 O O . GLY A 1 165 ? -8.201 3.908 -18.273 1.00 94.81 165 GLY A O 1
ATOM 1337 N N . TRP A 1 166 ? -8.117 4.759 -20.350 1.00 93.94 166 TRP A N 1
ATOM 1338 C CA . TRP A 1 166 ? -7.471 3.584 -20.949 1.00 93.94 166 TRP A CA 1
ATOM 1339 C C . TRP A 1 166 ? -6.012 3.474 -20.502 1.00 93.94 166 TRP A C 1
ATOM 1341 O O . TRP A 1 166 ? -5.180 4.310 -20.853 1.00 93.94 166 TRP A O 1
ATOM 1351 N N . THR A 1 167 ? -5.714 2.390 -19.794 1.00 93.00 167 THR A N 1
ATOM 1352 C CA . THR A 1 167 ? -4.424 2.086 -19.173 1.00 93.00 167 THR A CA 1
ATOM 1353 C C . THR A 1 167 ? -3.897 0.766 -19.729 1.00 93.00 167 THR A C 1
ATOM 1355 O O . THR A 1 167 ? -4.642 -0.211 -19.836 1.00 93.00 167 THR A O 1
ATOM 1358 N N . TRP A 1 168 ? -2.625 0.733 -20.126 1.00 94.19 168 TRP A N 1
ATOM 1359 C CA . TRP A 1 168 ? -1.990 -0.486 -20.623 1.00 94.19 168 TRP A CA 1
ATOM 1360 C C . TRP A 1 168 ? -1.552 -1.350 -19.444 1.00 94.19 168 TRP A C 1
ATOM 1362 O O . TRP A 1 168 ? -0.757 -0.909 -18.620 1.00 94.19 168 TRP A O 1
ATOM 1372 N N . VAL A 1 169 ? -2.017 -2.593 -19.385 1.00 94.38 169 VAL A N 1
ATOM 1373 C CA . VAL A 1 169 ? -1.554 -3.588 -18.415 1.00 94.38 169 VAL A CA 1
ATOM 1374 C C . VAL A 1 169 ? -0.664 -4.574 -19.151 1.00 94.38 169 VAL A C 1
ATOM 1376 O O . VAL A 1 169 ? -1.128 -5.312 -20.020 1.00 94.38 169 VAL A O 1
ATOM 1379 N N . ASP A 1 170 ? 0.625 -4.544 -18.824 1.00 94.94 170 ASP A N 1
ATOM 1380 C CA . ASP A 1 170 ? 1.611 -5.472 -19.368 1.00 94.94 170 ASP A CA 1
ATOM 1381 C C . ASP A 1 170 ? 1.497 -6.836 -18.676 1.00 94.94 170 ASP A C 1
ATOM 1383 O O . ASP A 1 170 ? 1.241 -6.905 -17.473 1.00 94.94 170 ASP A O 1
ATOM 1387 N N . ASP A 1 171 ? 1.715 -7.918 -19.423 1.00 94.75 171 ASP A N 1
ATOM 1388 C CA . ASP A 1 171 ? 1.751 -9.266 -18.843 1.00 94.75 171 ASP A CA 1
ATOM 1389 C C . ASP A 1 171 ? 3.039 -9.497 -18.029 1.00 94.75 171 ASP A C 1
ATOM 1391 O O . ASP A 1 171 ? 3.109 -10.407 -17.198 1.00 94.75 171 ASP A O 1
ATOM 1395 N N . ALA A 1 172 ? 4.086 -8.698 -18.267 1.00 95.31 172 ALA A N 1
ATOM 1396 C CA . ALA A 1 172 ? 5.321 -8.769 -17.509 1.00 95.31 172 ALA A CA 1
ATOM 1397 C C . ALA A 1 172 ? 5.186 -8.048 -16.150 1.00 95.31 172 ALA A C 1
ATOM 1399 O O . ALA A 1 172 ? 4.775 -6.886 -16.122 1.00 95.31 172 ALA A O 1
ATOM 1400 N N . PRO A 1 173 ? 5.627 -8.657 -15.028 1.00 93.25 173 PRO A N 1
ATOM 1401 C CA . PRO A 1 173 ? 5.479 -8.069 -13.688 1.00 93.25 173 PRO A CA 1
ATOM 1402 C C . PRO A 1 173 ? 6.086 -6.667 -13.533 1.00 93.25 173 PRO A C 1
ATOM 1404 O O . PRO A 1 173 ? 5.580 -5.846 -12.784 1.00 93.25 173 PRO A O 1
ATOM 1407 N N . TRP A 1 174 ? 7.153 -6.382 -14.275 1.00 94.25 174 TRP A N 1
ATOM 1408 C CA . TRP A 1 174 ? 7.887 -5.116 -14.252 1.00 94.25 174 TRP A CA 1
ATOM 1409 C C . TRP A 1 174 ? 7.345 -4.065 -15.227 1.00 94.25 174 TRP A C 1
ATOM 1411 O O . TRP A 1 174 ? 7.839 -2.939 -15.245 1.00 94.25 174 TRP A O 1
ATOM 1421 N N . GLY A 1 175 ? 6.380 -4.419 -16.083 1.00 94.88 175 GLY A N 1
ATOM 1422 C CA . GLY A 1 175 ? 5.984 -3.598 -17.228 1.00 94.88 175 GLY A CA 1
ATOM 1423 C C . GLY A 1 175 ? 5.300 -2.288 -16.846 1.00 94.88 175 GLY A C 1
ATOM 1424 O O . GLY A 1 175 ? 5.372 -1.328 -17.611 1.00 94.88 175 GLY A O 1
ATOM 1425 N N . PHE A 1 176 ? 4.710 -2.197 -15.648 1.00 92.88 176 PHE A N 1
ATOM 1426 C CA . PHE A 1 176 ? 3.990 -1.000 -15.211 1.00 92.88 176 PHE A CA 1
ATOM 1427 C C . PHE A 1 176 ? 4.870 0.256 -15.262 1.00 92.88 176 PHE A C 1
ATOM 1429 O O . PHE A 1 176 ? 4.522 1.213 -15.956 1.00 92.88 176 PHE A O 1
ATOM 1436 N N . ALA A 1 177 ? 6.031 0.244 -14.602 1.00 94.56 177 ALA A N 1
ATOM 1437 C CA . ALA A 1 177 ? 6.892 1.420 -14.506 1.00 94.56 177 ALA A CA 1
ATOM 1438 C C . ALA A 1 177 ? 7.346 1.970 -15.883 1.00 94.56 177 ALA A C 1
ATOM 1440 O O . ALA A 1 177 ? 7.098 3.144 -16.178 1.00 94.56 177 ALA A O 1
ATOM 1441 N N . PRO A 1 178 ? 7.967 1.178 -16.780 1.00 94.31 178 PRO A N 1
ATOM 1442 C CA . PRO A 1 178 ? 8.474 1.695 -18.044 1.00 94.31 178 PRO A CA 1
ATOM 1443 C C . PRO A 1 178 ? 7.370 1.953 -19.079 1.00 94.31 178 PRO A C 1
ATOM 1445 O O . PRO A 1 178 ? 7.577 2.783 -19.964 1.00 94.31 178 PRO A O 1
ATOM 1448 N N . CYS A 1 179 ? 6.209 1.294 -18.991 1.00 92.88 179 CYS A N 1
ATOM 1449 C CA . CYS A 1 179 ? 5.083 1.555 -19.894 1.00 92.88 179 CYS A CA 1
ATOM 1450 C C . CYS A 1 179 ? 4.261 2.793 -19.509 1.00 92.88 179 CYS A C 1
ATOM 1452 O O . CYS A 1 179 ? 3.653 3.399 -20.386 1.00 92.88 179 CYS A O 1
ATOM 1454 N N . HIS A 1 180 ? 4.250 3.200 -18.236 1.00 91.69 180 HIS A N 1
ATOM 1455 C CA . HIS A 1 180 ? 3.504 4.389 -17.802 1.00 91.69 180 HIS A CA 1
ATOM 1456 C C . HIS A 1 180 ? 4.379 5.636 -17.683 1.00 91.69 180 HIS A C 1
ATOM 1458 O O . HIS A 1 180 ? 3.927 6.736 -17.995 1.00 91.69 180 HIS A O 1
ATOM 1464 N N . TYR A 1 181 ? 5.635 5.475 -17.264 1.00 92.31 181 TYR A N 1
ATOM 1465 C CA . TYR A 1 181 ? 6.532 6.601 -16.986 1.00 92.31 181 TYR A CA 1
ATOM 1466 C C . TYR A 1 181 ? 7.728 6.674 -17.943 1.00 92.31 181 TYR A C 1
ATOM 1468 O O . TYR A 1 181 ? 8.450 7.673 -17.965 1.00 92.31 181 TYR A O 1
ATOM 1476 N N . GLY A 1 182 ? 7.961 5.623 -18.731 1.00 91.88 182 GLY A N 1
ATOM 1477 C CA . GLY A 1 182 ? 9.150 5.477 -19.562 1.00 91.88 182 GLY A CA 1
ATOM 1478 C C . GLY A 1 182 ? 8.974 5.875 -21.027 1.00 91.88 182 GLY A C 1
ATOM 1479 O O . GLY A 1 182 ? 7.889 6.164 -21.533 1.00 91.88 182 GLY A O 1
ATOM 1480 N N . ARG A 1 183 ? 10.104 5.864 -21.739 1.00 92.12 183 ARG A N 1
ATOM 1481 C CA . ARG A 1 183 ? 10.177 5.916 -23.203 1.00 92.12 183 ARG A CA 1
ATOM 1482 C C . ARG A 1 183 ? 11.144 4.848 -23.681 1.00 92.12 183 ARG A C 1
ATOM 1484 O O . ARG A 1 183 ? 12.191 4.641 -23.073 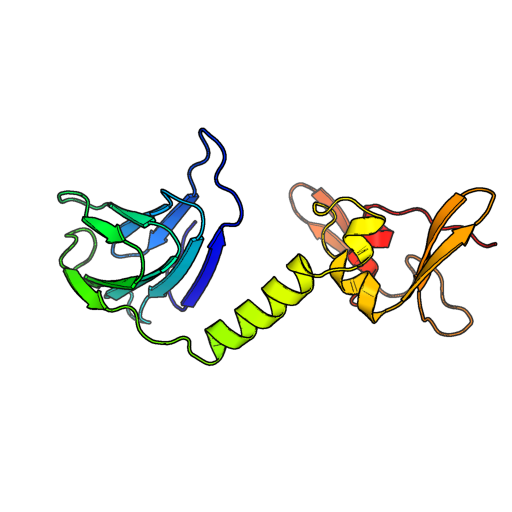1.00 92.12 183 ARG A O 1
ATOM 1491 N N . TRP A 1 184 ? 10.805 4.210 -24.793 1.00 94.19 184 TRP A N 1
ATOM 1492 C CA . TRP A 1 184 ? 11.590 3.119 -25.352 1.00 94.19 184 TRP A CA 1
ATOM 1493 C C . TRP A 1 184 ? 12.465 3.599 -26.502 1.00 94.19 184 TRP A C 1
ATOM 1495 O O . TRP A 1 184 ? 12.017 4.351 -27.368 1.00 94.19 184 TRP A O 1
ATOM 1505 N N . VAL A 1 185 ? 13.713 3.137 -26.515 1.00 92.62 185 VAL A N 1
ATOM 1506 C CA . VAL A 1 185 ? 14.676 3.393 -27.584 1.00 92.62 185 VAL A CA 1
ATOM 1507 C C . VAL A 1 185 ? 15.437 2.114 -27.905 1.00 92.62 185 VAL A C 1
ATOM 1509 O O . VAL A 1 185 ? 15.738 1.320 -27.016 1.00 92.62 185 VAL A O 1
ATOM 1512 N N . TYR A 1 186 ? 15.741 1.924 -29.183 1.00 88.44 186 TYR A N 1
ATOM 1513 C CA . TYR A 1 186 ? 16.661 0.893 -29.642 1.00 88.44 186 TYR A CA 1
ATOM 1514 C C . TYR A 1 186 ? 18.045 1.524 -29.823 1.00 88.44 186 TYR A C 1
ATOM 1516 O O . TYR A 1 186 ? 18.139 2.599 -30.423 1.00 88.44 186 TYR A O 1
ATOM 1524 N N . TYR A 1 187 ? 19.093 0.894 -29.291 1.00 82.12 187 TYR A N 1
ATOM 1525 C CA . TYR A 1 187 ? 20.459 1.427 -29.290 1.00 82.12 187 TYR A CA 1
ATOM 1526 C C . TYR A 1 187 ? 21.505 0.347 -29.570 1.00 82.12 187 TYR A C 1
ATOM 1528 O O . TYR A 1 187 ? 21.203 -0.849 -29.357 1.00 82.12 187 TYR A O 1
#